Protein AF-A0A382XPD8-F1 (afdb_monomer)

Radius of gyration: 19.74 Å; Cα contacts (8 Å, |Δi|>4): 281; chains: 1; bounding box: 45×34×55 Å

Secondary structure (DSSP, 8-state):
------EEEEESSSEEEEEESSSTTEEEEEEEEE-TTS-EEEEEEEEEE-PPPTTS--S--PPTT-----GGGSSSHHHHGGG--HHHHHHHHHHHHHHHHHH-HHHHHHHTTTSS--SS-HHHHHHHHHHTTTSTT-HHHHHHHHHHHHHHHHTT-S-HHHHHHHHH---HHHHHHHHHHHHHTTSBPPPSSTTS----B-HHHHHHHHHHHTT-

Structure (mmCIF, N/CA/C/O backbone):
data_AF-A0A382XPD8-F1
#
_entry.id   AF-A0A382XPD8-F1
#
loop_
_atom_site.group_PDB
_atom_site.id
_atom_site.type_symbol
_atom_site.label_atom_id
_atom_site.label_alt_id
_atom_site.label_comp_id
_atom_site.label_asym_id
_atom_site.label_entity_id
_atom_site.label_seq_id
_atom_site.pdbx_PDB_ins_code
_atom_site.Cartn_x
_atom_site.Cartn_y
_atom_site.Cartn_z
_atom_site.occupancy
_atom_site.B_iso_or_equiv
_atom_site.auth_seq_id
_atom_site.auth_comp_id
_atom_site.auth_asym_id
_atom_site.auth_atom_id
_atom_site.pdbx_PDB_model_num
ATOM 1 N N . MET A 1 1 ? 21.203 20.491 -11.681 1.00 33.97 1 MET A N 1
ATOM 2 C CA . MET A 1 1 ? 21.413 19.068 -12.029 1.00 33.97 1 MET A CA 1
ATOM 3 C C . MET A 1 1 ? 20.059 18.367 -11.967 1.00 33.97 1 MET A C 1
ATOM 5 O O . MET A 1 1 ? 19.586 18.071 -10.879 1.00 33.97 1 MET A O 1
ATOM 9 N N . TYR A 1 2 ? 19.369 18.216 -13.101 1.00 35.94 2 TYR A N 1
ATOM 10 C CA . TYR A 1 2 ? 18.063 17.546 -13.139 1.00 35.94 2 TYR A CA 1
ATOM 11 C C . TYR A 1 2 ? 18.272 16.047 -12.895 1.00 35.94 2 TYR A C 1
ATOM 13 O O . TYR A 1 2 ? 18.975 15.395 -13.667 1.00 35.94 2 TYR A O 1
ATOM 21 N N . MET A 1 3 ? 17.705 15.497 -11.816 1.00 39.16 3 MET A N 1
ATOM 22 C CA . MET A 1 3 ? 17.672 14.046 -11.618 1.00 39.16 3 MET A CA 1
ATOM 23 C C . MET A 1 3 ? 16.955 13.420 -12.818 1.00 39.16 3 MET A C 1
ATOM 25 O O . MET A 1 3 ? 15.761 13.646 -13.017 1.00 39.16 3 MET A O 1
ATOM 29 N N . LYS A 1 4 ? 17.683 12.660 -13.646 1.00 58.31 4 LYS A N 1
ATOM 30 C CA . LYS A 1 4 ? 17.084 11.905 -14.751 1.00 58.31 4 LYS A CA 1
ATOM 31 C C . LYS A 1 4 ? 16.040 10.956 -14.161 1.00 58.31 4 LYS A C 1
ATOM 33 O O . LYS A 1 4 ? 16.380 10.087 -13.362 1.00 58.31 4 LYS A O 1
ATOM 38 N N . LYS A 1 5 ? 14.775 11.122 -14.556 1.00 72.00 5 LYS A N 1
ATOM 39 C CA . LYS A 1 5 ? 13.691 10.201 -14.201 1.00 72.00 5 LYS A CA 1
ATOM 40 C C . LYS A 1 5 ? 14.053 8.813 -14.742 1.00 72.00 5 LYS A C 1
ATOM 42 O O . LYS A 1 5 ? 14.102 8.611 -15.952 1.00 72.00 5 LYS A O 1
ATOM 47 N N . ASN A 1 6 ? 14.364 7.881 -13.846 1.00 85.44 6 ASN A N 1
ATOM 48 C CA . ASN A 1 6 ? 14.763 6.510 -14.175 1.00 85.44 6 ASN A CA 1
ATOM 49 C C . ASN A 1 6 ? 13.609 5.515 -14.010 1.00 85.44 6 ASN A C 1
ATOM 51 O O . ASN A 1 6 ? 13.836 4.319 -13.852 1.00 85.44 6 ASN A O 1
ATOM 55 N N . TRP A 1 7 ? 12.370 6.002 -14.029 1.00 88.44 7 TRP A N 1
ATOM 56 C CA . TRP A 1 7 ? 11.188 5.169 -13.889 1.00 88.44 7 TRP A CA 1
ATOM 57 C C . TRP A 1 7 ? 10.024 5.683 -14.729 1.00 88.44 7 TRP A C 1
ATOM 59 O O . TRP A 1 7 ? 9.934 6.877 -15.033 1.00 88.44 7 TRP A O 1
ATOM 69 N N . ASN A 1 8 ? 9.127 4.776 -15.096 1.00 88.62 8 ASN A N 1
ATOM 70 C CA . ASN A 1 8 ? 7.877 5.088 -15.772 1.00 88.62 8 ASN A CA 1
ATOM 71 C C . ASN A 1 8 ? 6.726 4.345 -15.107 1.00 88.62 8 ASN A C 1
ATOM 73 O O . ASN A 1 8 ? 6.891 3.227 -14.631 1.00 88.62 8 ASN A O 1
ATOM 77 N N . LEU A 1 9 ? 5.577 5.007 -15.052 1.00 88.31 9 LEU A N 1
ATOM 78 C CA . LEU A 1 9 ? 4.365 4.500 -14.432 1.00 88.31 9 LEU A CA 1
ATOM 79 C C . LEU A 1 9 ? 3.262 4.562 -15.479 1.00 88.31 9 LEU A C 1
ATOM 81 O O . LEU A 1 9 ? 2.909 5.649 -15.931 1.00 88.31 9 LEU A O 1
ATOM 85 N N . GLN A 1 10 ? 2.734 3.401 -15.849 1.00 87.94 10 GLN A N 1
ATOM 86 C CA . GLN A 1 10 ? 1.567 3.278 -16.710 1.00 87.94 10 GLN A CA 1
ATOM 87 C C . GLN A 1 10 ? 0.402 2.751 -15.874 1.00 87.94 10 GLN A C 1
ATOM 89 O O . GLN A 1 10 ? 0.526 1.718 -15.213 1.00 87.94 10 GLN A O 1
ATOM 94 N N . ILE A 1 11 ? -0.718 3.473 -15.888 1.00 84.88 11 ILE A N 1
ATOM 95 C CA . ILE A 1 11 ? -1.906 3.149 -15.096 1.00 84.88 11 ILE A CA 1
ATOM 96 C C . ILE A 1 11 ? -3.068 2.915 -16.046 1.00 84.88 11 ILE A C 1
ATOM 98 O O . ILE A 1 11 ? -3.620 3.870 -16.584 1.00 84.88 11 ILE A O 1
ATOM 102 N N . ASP A 1 12 ? -3.438 1.645 -16.181 1.00 82.12 12 ASP A N 1
ATOM 103 C CA . ASP A 1 12 ? -4.636 1.153 -16.860 1.00 82.12 12 ASP A CA 1
ATOM 104 C C . ASP A 1 12 ? -5.349 0.136 -15.934 1.00 82.12 12 ASP A C 1
ATOM 106 O O . ASP A 1 12 ? -5.123 0.115 -14.722 1.00 82.12 12 ASP A O 1
ATOM 110 N N . ASN A 1 13 ? -6.160 -0.780 -16.486 1.00 75.50 13 ASN A N 1
ATOM 111 C CA . ASN A 1 13 ? -6.701 -1.938 -15.744 1.00 75.50 13 ASN A CA 1
ATOM 112 C C . ASN A 1 13 ? -5.598 -2.830 -15.134 1.00 75.50 13 ASN A C 1
ATOM 114 O O . ASN A 1 13 ? -5.856 -3.625 -14.232 1.00 75.50 13 ASN A O 1
ATOM 118 N N . VAL A 1 14 ? -4.381 -2.720 -15.665 1.00 82.62 14 VAL A N 1
ATOM 119 C CA . VAL A 1 14 ? -3.150 -3.313 -15.151 1.00 82.62 14 VAL A CA 1
ATOM 120 C C . VAL A 1 14 ? -2.161 -2.171 -14.964 1.00 82.62 14 VAL A C 1
ATOM 122 O O . VAL A 1 14 ? -2.018 -1.331 -15.852 1.00 82.62 14 VAL A O 1
ATOM 125 N N . ILE A 1 15 ? -1.482 -2.137 -13.822 1.00 87.44 15 ILE A N 1
ATOM 126 C CA . ILE A 1 15 ? -0.524 -1.079 -13.507 1.00 87.44 15 ILE A CA 1
ATOM 127 C C . ILE A 1 15 ? 0.881 -1.607 -13.760 1.00 87.44 15 ILE A C 1
ATOM 129 O O . ILE A 1 15 ? 1.266 -2.635 -13.206 1.00 87.44 15 ILE A O 1
ATOM 133 N N . TRP A 1 16 ? 1.657 -0.895 -14.567 1.00 89.25 16 TRP A N 1
ATOM 134 C CA . TRP A 1 16 ? 3.054 -1.223 -14.823 1.00 89.25 16 TRP A CA 1
ATOM 135 C C . TRP A 1 16 ? 3.969 -0.148 -14.258 1.00 89.25 16 TRP A C 1
ATOM 137 O O . TRP A 1 16 ? 3.747 1.047 -14.461 1.00 89.25 16 TRP A O 1
ATOM 147 N N . VAL A 1 17 ? 5.026 -0.587 -13.579 1.00 89.38 17 VAL A N 1
ATOM 148 C CA . VAL A 1 17 ? 6.119 0.278 -13.141 1.00 89.38 17 VAL A CA 1
ATOM 149 C C . VAL A 1 17 ? 7.410 -0.228 -13.742 1.00 89.38 17 VAL A C 1
ATOM 151 O O . VAL A 1 17 ? 7.836 -1.346 -13.461 1.00 89.38 17 VAL A O 1
ATOM 154 N N . GLU A 1 18 ? 8.035 0.608 -14.555 1.00 89.06 18 GLU A N 1
ATOM 155 C CA . GLU A 1 18 ? 9.299 0.301 -15.208 1.00 89.06 18 GLU A CA 1
ATOM 156 C C . GLU A 1 18 ? 10.429 1.080 -14.561 1.00 89.06 18 GLU A C 1
ATOM 158 O O . GLU A 1 18 ? 10.269 2.252 -14.219 1.00 89.06 18 GLU A O 1
ATOM 163 N N . PHE A 1 19 ? 11.576 0.429 -14.422 1.00 88.75 19 PHE A N 1
ATOM 164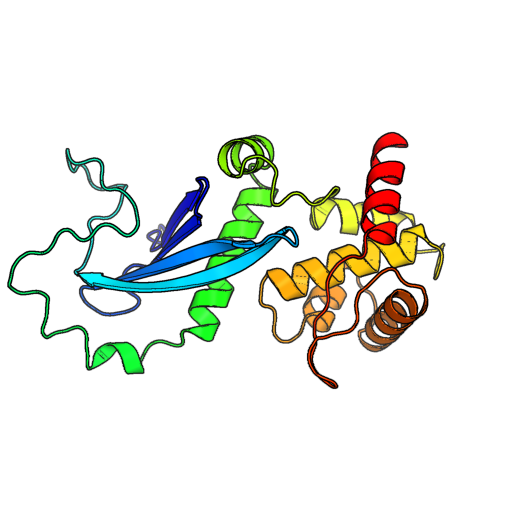 C CA . PHE A 1 19 ? 12.802 1.011 -13.913 1.00 88.75 19 PHE A CA 1
ATOM 165 C C . PHE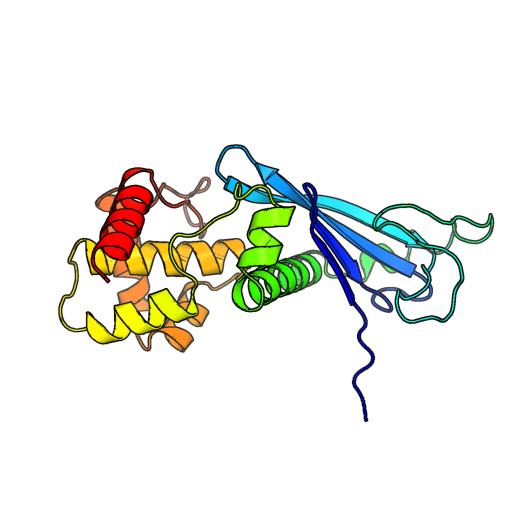 A 1 19 ? 13.923 0.810 -14.924 1.00 88.75 19 PHE A C 1
ATOM 167 O O . PHE A 1 19 ? 14.169 -0.305 -15.388 1.00 88.75 19 PHE A O 1
ATOM 174 N N . TRP A 1 20 ? 14.608 1.904 -15.241 1.00 86.19 20 TRP A N 1
ATOM 175 C CA . TRP A 1 20 ? 15.843 1.901 -16.013 1.00 86.19 20 TRP A CA 1
ATOM 176 C C . TRP A 1 20 ? 17.039 1.953 -15.082 1.00 86.19 20 TRP A C 1
ATOM 178 O O . TRP A 1 20 ? 16.952 2.476 -13.970 1.00 86.19 20 TRP A O 1
ATOM 188 N N . ASP A 1 21 ? 18.170 1.479 -15.593 1.00 76.94 21 ASP A N 1
ATOM 189 C CA . ASP A 1 21 ? 19.484 1.672 -14.983 1.00 76.94 21 ASP A CA 1
ATOM 190 C C . ASP A 1 21 ? 19.661 0.934 -13.628 1.00 76.94 21 ASP A C 1
ATOM 192 O O . ASP A 1 21 ? 20.683 1.097 -12.969 1.00 76.94 21 ASP A O 1
ATOM 196 N N . GLU A 1 22 ? 18.703 0.086 -13.219 1.00 79.19 22 GLU A N 1
ATOM 197 C CA . GLU A 1 22 ? 18.831 -0.824 -12.058 1.00 79.19 22 GLU A CA 1
ATOM 198 C C . GLU A 1 22 ? 19.732 -2.028 -12.372 1.00 79.19 22 GLU A C 1
ATOM 200 O O . GLU A 1 22 ? 20.414 -2.555 -11.496 1.00 79.19 22 GLU A O 1
ATOM 205 N N . ILE A 1 23 ? 19.722 -2.456 -13.636 1.00 76.38 23 ILE A N 1
ATOM 206 C CA . ILE A 1 23 ? 20.650 -3.414 -14.235 1.00 76.38 23 ILE A CA 1
ATOM 207 C C . ILE A 1 23 ? 21.214 -2.742 -15.495 1.00 76.38 23 ILE A C 1
ATOM 209 O O . ILE A 1 23 ? 20.433 -2.150 -16.252 1.00 76.38 23 ILE A O 1
ATOM 213 N N . PRO A 1 24 ? 22.533 -2.824 -15.758 1.00 76.38 24 PRO A N 1
ATOM 214 C CA . PRO A 1 24 ? 23.109 -2.308 -16.994 1.00 76.38 24 PRO A CA 1
ATOM 215 C C . PRO A 1 24 ? 22.382 -2.840 -18.233 1.00 76.38 24 PRO A C 1
ATOM 217 O O . PRO A 1 24 ? 22.120 -4.036 -18.347 1.00 76.38 24 PRO A O 1
ATOM 220 N N . LEU A 1 25 ? 22.059 -1.939 -19.165 1.00 74.50 25 LEU A N 1
ATOM 221 C CA . LEU A 1 25 ? 21.438 -2.273 -20.454 1.00 74.50 25 LEU A CA 1
ATOM 222 C C . LEU A 1 25 ? 20.128 -3.074 -20.342 1.00 74.50 25 LEU A C 1
ATOM 224 O O . LEU A 1 25 ? 19.782 -3.829 -21.247 1.00 74.50 25 LEU A O 1
ATOM 228 N N . SER A 1 26 ? 19.379 -2.897 -19.253 1.00 77.88 26 SER A N 1
ATOM 229 C CA . SER A 1 26 ? 18.106 -3.586 -19.053 1.00 77.88 26 SER A CA 1
ATOM 230 C C . SER A 1 26 ? 17.038 -2.666 -18.469 1.00 77.88 26 SER A C 1
ATOM 232 O O . SER A 1 26 ? 17.328 -1.663 -17.810 1.00 77.88 26 SER A O 1
ATOM 234 N N . THR A 1 27 ? 15.781 -3.046 -18.676 1.00 84.00 27 THR A N 1
ATOM 235 C CA . THR A 1 27 ? 14.615 -2.434 -18.037 1.00 84.00 27 THR A CA 1
ATOM 236 C C . THR A 1 27 ? 13.925 -3.475 -17.166 1.00 84.00 27 THR A C 1
ATOM 238 O O . THR A 1 27 ? 13.593 -4.562 -17.632 1.00 84.00 27 THR A O 1
ATOM 241 N N . ILE A 1 28 ? 13.677 -3.149 -15.897 1.00 86.12 28 ILE A N 1
ATOM 242 C CA . ILE A 1 28 ? 12.890 -4.009 -15.006 1.00 86.12 28 ILE A CA 1
ATOM 243 C C . ILE A 1 28 ? 11.455 -3.501 -14.999 1.00 86.12 28 ILE A C 1
ATOM 245 O O . ILE A 1 28 ? 11.222 -2.340 -14.677 1.00 86.12 28 ILE A O 1
ATOM 249 N N . SER A 1 29 ? 10.498 -4.360 -15.331 1.00 87.38 29 SER A N 1
ATOM 250 C CA . SER A 1 29 ? 9.078 -4.023 -15.401 1.00 87.38 29 SER A CA 1
ATOM 251 C C . SER A 1 29 ? 8.297 -4.828 -14.364 1.00 87.38 29 SER A C 1
ATOM 253 O O . SER A 1 29 ? 8.379 -6.055 -14.326 1.00 87.38 29 SER A O 1
ATOM 255 N N . LEU A 1 30 ? 7.575 -4.144 -13.478 1.00 88.38 30 LEU A N 1
ATOM 256 C CA . LEU A 1 30 ? 6.752 -4.748 -12.432 1.00 88.38 30 LEU A CA 1
ATOM 257 C C . LEU A 1 30 ? 5.282 -4.533 -12.769 1.00 88.38 30 LEU A C 1
ATOM 259 O O . LEU A 1 30 ? 4.844 -3.395 -12.941 1.00 88.38 30 LEU A O 1
ATOM 263 N N . LYS A 1 31 ? 4.521 -5.623 -12.788 1.00 87.19 31 LYS A N 1
ATOM 264 C CA . LYS A 1 31 ? 3.085 -5.625 -13.045 1.00 87.19 31 LYS A CA 1
ATOM 265 C C . LYS A 1 31 ? 2.308 -5.744 -11.754 1.00 87.19 31 LYS A C 1
ATOM 267 O O . LYS A 1 31 ? 2.459 -6.718 -11.011 1.00 87.19 31 LYS A O 1
ATOM 272 N N . PHE A 1 32 ? 1.380 -4.830 -11.549 1.00 86.88 32 PHE A N 1
ATOM 273 C CA . PHE A 1 32 ? 0.432 -4.882 -10.458 1.00 86.88 32 PHE A CA 1
ATOM 274 C C . PHE A 1 32 ? -0.988 -5.057 -10.985 1.00 86.88 32 PHE A C 1
ATOM 276 O O . PHE A 1 32 ? -1.415 -4.385 -11.925 1.00 86.88 32 PHE A O 1
ATOM 283 N N . ILE A 1 33 ? -1.717 -5.969 -10.351 1.00 84.81 33 ILE A N 1
ATOM 284 C CA . ILE A 1 33 ? -3.146 -6.189 -10.570 1.00 84.81 33 ILE A CA 1
ATOM 285 C C . ILE A 1 33 ? -3.898 -5.882 -9.284 1.00 84.81 33 ILE A C 1
ATOM 287 O O . ILE A 1 33 ? -3.350 -6.007 -8.188 1.00 84.81 33 ILE A O 1
ATOM 291 N N . ILE A 1 34 ? -5.162 -5.504 -9.423 1.00 78.81 34 ILE A N 1
ATOM 292 C CA . ILE A 1 34 ? -6.059 -5.335 -8.286 1.00 78.81 34 ILE A CA 1
ATOM 293 C C . ILE A 1 34 ? -6.859 -6.631 -8.142 1.00 78.81 34 ILE A C 1
ATOM 295 O O . ILE A 1 34 ? -7.496 -7.068 -9.099 1.00 78.81 34 ILE A O 1
ATOM 299 N N . ASN A 1 35 ? -6.781 -7.282 -6.981 1.00 74.06 35 ASN A N 1
ATOM 300 C CA . ASN A 1 35 ? -7.518 -8.521 -6.720 1.00 74.06 35 ASN A CA 1
ATOM 301 C C . ASN A 1 35 ? -8.985 -8.247 -6.324 1.00 74.06 35 ASN A C 1
ATOM 303 O O . ASN A 1 35 ? -9.393 -7.104 -6.125 1.00 74.06 35 ASN A O 1
ATOM 307 N N . ASN A 1 36 ? -9.765 -9.313 -6.120 1.00 72.50 36 ASN A N 1
ATOM 308 C CA . ASN A 1 36 ? -11.179 -9.226 -5.722 1.00 72.50 36 ASN A CA 1
ATOM 309 C C . ASN A 1 36 ? -11.414 -8.552 -4.353 1.00 72.50 36 ASN A C 1
ATOM 311 O O . ASN A 1 36 ? -12.535 -8.156 -4.048 1.00 72.50 36 ASN A O 1
ATOM 315 N N . ASN A 1 37 ? -10.375 -8.416 -3.522 1.00 66.19 37 ASN A N 1
ATOM 316 C CA . ASN A 1 37 ? -10.442 -7.723 -2.233 1.00 66.19 37 ASN A CA 1
ATOM 317 C C . ASN A 1 37 ? -10.115 -6.222 -2.346 1.00 66.19 37 ASN A C 1
ATOM 319 O O . ASN A 1 37 ? -10.062 -5.528 -1.323 1.00 66.19 37 ASN A O 1
ATOM 323 N N . ASN A 1 38 ? -9.916 -5.718 -3.569 1.00 70.69 38 ASN A N 1
ATOM 324 C CA . ASN A 1 38 ? -9.428 -4.376 -3.876 1.00 70.69 38 ASN A CA 1
ATOM 325 C C . ASN A 1 38 ? -8.022 -4.123 -3.308 1.00 70.69 38 ASN A C 1
ATOM 327 O O . ASN A 1 38 ? -7.726 -3.040 -2.804 1.00 70.69 38 ASN A O 1
ATOM 331 N N . GLU A 1 39 ? -7.154 -5.132 -3.355 1.00 70.19 39 GLU A N 1
ATOM 332 C CA . GLU A 1 39 ? -5.750 -5.027 -2.962 1.00 70.19 39 GLU A CA 1
ATOM 333 C C . GLU A 1 39 ? -4.852 -5.024 -4.194 1.00 70.19 39 GLU A C 1
ATOM 335 O O . GLU A 1 39 ? -5.074 -5.775 -5.145 1.00 70.19 39 GLU A O 1
ATOM 340 N N . LEU A 1 40 ? -3.800 -4.210 -4.146 1.00 76.88 40 LEU A N 1
ATOM 341 C CA . LEU A 1 40 ? -2.802 -4.140 -5.199 1.00 76.88 40 LEU A CA 1
ATOM 342 C C . LEU A 1 40 ? -1.739 -5.227 -4.985 1.00 76.88 40 LEU A C 1
ATOM 344 O O . LEU A 1 40 ? -0.984 -5.188 -4.012 1.00 76.88 40 LEU A O 1
ATOM 348 N N . LEU A 1 41 ? -1.663 -6.189 -5.902 1.00 76.38 41 LEU A N 1
ATOM 349 C CA . LEU A 1 41 ? -0.724 -7.306 -5.848 1.00 76.38 41 LEU A CA 1
ATOM 350 C C . LEU A 1 41 ? 0.282 -7.214 -6.987 1.00 76.38 41 LEU A C 1
ATOM 352 O O . LEU A 1 41 ? -0.104 -7.060 -8.144 1.00 76.38 41 LEU A O 1
ATOM 356 N N . ASN A 1 42 ? 1.569 -7.370 -6.668 1.00 79.44 42 ASN A N 1
ATOM 357 C CA . ASN A 1 42 ? 2.568 -7.621 -7.701 1.00 79.44 42 ASN A CA 1
ATOM 358 C C . ASN A 1 42 ? 2.320 -9.026 -8.270 1.00 79.44 42 ASN A C 1
ATOM 360 O O . ASN A 1 42 ? 2.440 -10.014 -7.547 1.00 79.44 42 ASN A O 1
ATOM 364 N N . SER A 1 43 ? 1.943 -9.077 -9.541 1.00 80.69 43 SER A N 1
ATOM 365 C CA . SER A 1 43 ? 1.606 -10.304 -10.266 1.00 80.69 43 SER A CA 1
ATOM 366 C C . SER A 1 43 ? 2.737 -10.810 -11.152 1.00 80.69 43 SER A C 1
ATOM 368 O O . SER A 1 43 ? 2.744 -11.983 -11.506 1.00 80.69 43 SER A O 1
ATOM 370 N N . GLU A 1 44 ? 3.669 -9.938 -11.539 1.00 79.25 44 GLU A N 1
ATOM 371 C CA . GLU A 1 44 ? 4.687 -10.269 -12.528 1.00 79.25 44 GLU A CA 1
ATOM 372 C C . GLU A 1 44 ? 5.888 -9.329 -12.415 1.00 79.25 44 GLU A C 1
ATOM 374 O O . GLU A 1 44 ? 5.737 -8.119 -12.227 1.00 79.25 44 GLU A O 1
ATOM 379 N N . ILE A 1 45 ? 7.088 -9.883 -12.575 1.00 81.81 45 ILE A N 1
ATOM 380 C CA . ILE A 1 45 ? 8.329 -9.120 -12.705 1.00 81.81 45 ILE A CA 1
ATOM 381 C C . ILE A 1 45 ? 9.006 -9.588 -13.988 1.00 81.81 45 ILE A C 1
ATOM 383 O O . ILE A 1 45 ? 9.332 -10.766 -14.119 1.00 81.81 45 ILE A O 1
ATOM 387 N N . ARG A 1 46 ? 9.217 -8.663 -14.922 1.00 81.19 46 ARG A N 1
ATOM 388 C CA . ARG A 1 46 ? 9.950 -8.897 -16.165 1.00 81.19 46 ARG A CA 1
ATOM 389 C C . ARG A 1 46 ? 11.290 -8.192 -16.095 1.00 81.19 46 ARG A C 1
ATOM 391 O O . ARG A 1 46 ? 11.368 -7.035 -15.684 1.00 81.19 46 ARG A O 1
ATOM 398 N N . LEU A 1 47 ? 12.325 -8.883 -16.542 1.00 78.06 47 LEU A N 1
ATOM 399 C CA . LEU A 1 47 ? 13.551 -8.239 -16.970 1.00 78.06 47 LEU A CA 1
ATOM 400 C C . LEU A 1 47 ? 13.514 -8.202 -18.494 1.00 78.06 47 LEU A C 1
ATOM 402 O O . LEU A 1 47 ? 13.322 -9.236 -19.124 1.00 78.06 47 LEU A O 1
ATOM 406 N N . LEU A 1 48 ? 13.623 -7.006 -19.051 1.00 77.25 48 LEU A N 1
ATOM 407 C CA . LEU A 1 48 ? 13.571 -6.746 -20.480 1.00 77.25 48 LEU A CA 1
ATOM 408 C C . LEU A 1 48 ? 14.927 -6.185 -20.932 1.00 77.25 48 LEU A C 1
ATOM 410 O O . LEU A 1 48 ? 15.611 -5.541 -20.122 1.00 77.25 48 LEU A O 1
ATOM 414 N N . PRO A 1 49 ? 15.287 -6.336 -22.219 1.00 75.00 49 PRO A N 1
ATOM 415 C CA . PRO A 1 49 ? 16.333 -5.528 -22.843 1.00 75.00 49 PRO A CA 1
ATOM 416 C C . PRO A 1 49 ? 16.137 -4.040 -22.559 1.00 75.00 49 PRO A C 1
ATOM 418 O O . PRO A 1 49 ? 15.010 -3.632 -22.278 1.00 75.00 49 PRO A O 1
ATOM 421 N N . LEU A 1 50 ? 17.186 -3.215 -22.649 1.00 76.88 50 LEU A N 1
ATOM 422 C CA . LEU A 1 50 ? 17.051 -1.773 -22.424 1.00 76.88 50 LEU A CA 1
ATOM 423 C C . LEU A 1 50 ? 15.981 -1.176 -23.341 1.00 76.88 50 LEU A C 1
ATOM 425 O O . LEU A 1 50 ? 16.172 -1.038 -24.547 1.00 76.88 50 LEU A O 1
ATOM 429 N N . GLN A 1 51 ? 14.862 -0.785 -22.747 1.00 75.62 51 GLN A N 1
ATOM 430 C CA . GLN A 1 51 ? 13.757 -0.211 -23.490 1.00 75.62 51 GLN A CA 1
ATOM 431 C C . GLN A 1 51 ? 13.958 1.300 -23.643 1.00 75.62 51 GLN A C 1
ATOM 433 O O . GLN A 1 51 ? 14.479 1.937 -22.716 1.00 75.62 51 GLN A O 1
ATOM 438 N N . PRO A 1 52 ? 13.509 1.916 -24.751 1.00 72.50 52 PRO A N 1
ATOM 439 C CA . PRO A 1 52 ? 13.578 3.365 -24.905 1.00 72.50 52 PRO A CA 1
ATOM 440 C C . PRO A 1 52 ? 12.803 4.070 -23.783 1.00 72.50 52 PRO A C 1
ATOM 442 O O . PRO A 1 52 ? 11.745 3.607 -23.340 1.00 72.50 52 PRO A O 1
ATOM 445 N N . LYS A 1 53 ? 13.344 5.195 -23.301 1.00 72.06 53 LYS A N 1
ATOM 446 C CA . LYS A 1 53 ? 12.676 6.026 -22.289 1.00 72.06 53 LYS A CA 1
ATOM 447 C C . LYS A 1 53 ? 11.514 6.774 -22.964 1.00 72.06 53 LYS A C 1
ATOM 449 O O . LYS A 1 53 ? 11.701 7.282 -24.057 1.00 72.06 53 LYS A O 1
ATOM 454 N N . PRO A 1 54 ? 10.347 6.944 -22.324 1.00 61.72 54 PRO A N 1
ATOM 455 C CA . PRO A 1 54 ? 9.173 7.576 -22.943 1.00 61.72 54 PRO A CA 1
ATOM 456 C C . PRO A 1 54 ? 9.380 9.043 -23.362 1.00 61.72 54 PRO A C 1
ATOM 458 O O . PRO A 1 54 ? 8.554 9.586 -24.084 1.00 61.72 54 PRO A O 1
ATOM 461 N N . ASN A 1 55 ? 10.473 9.677 -22.923 1.00 59.94 55 ASN A N 1
ATOM 462 C CA . ASN A 1 55 ? 10.834 11.054 -23.260 1.00 59.94 55 ASN A CA 1
ATOM 463 C C . ASN A 1 55 ? 11.877 11.151 -24.392 1.00 59.94 55 ASN A C 1
ATOM 465 O O . ASN A 1 55 ? 12.417 12.231 -24.612 1.00 59.94 55 ASN A O 1
ATOM 469 N N . THR A 1 56 ? 12.253 10.046 -25.041 1.00 54.09 56 THR A N 1
ATOM 470 C CA . THR A 1 56 ? 13.063 10.115 -26.265 1.00 54.09 56 THR A CA 1
ATOM 471 C C . THR A 1 56 ? 12.154 10.442 -27.446 1.00 54.09 56 THR A C 1
ATOM 473 O O . THR A 1 56 ? 11.041 9.922 -27.488 1.00 54.09 56 THR A O 1
ATOM 476 N N . ASP A 1 57 ? 12.622 11.256 -28.404 1.00 48.12 57 ASP A N 1
ATOM 477 C CA . ASP A 1 57 ? 11.938 11.635 -29.665 1.00 48.12 57 ASP A CA 1
ATOM 478 C C . ASP A 1 57 ? 11.734 10.443 -30.629 1.00 48.12 57 ASP A C 1
ATOM 480 O O . ASP A 1 57 ? 11.885 10.526 -31.846 1.00 48.12 57 ASP A O 1
ATOM 484 N N . THR A 1 58 ? 11.430 9.273 -30.085 1.00 53.59 58 THR A N 1
ATOM 485 C CA . THR A 1 58 ? 11.153 8.055 -30.824 1.00 53.59 58 THR A CA 1
ATOM 486 C C . THR A 1 58 ? 9.712 8.086 -31.313 1.00 53.59 58 THR A C 1
ATOM 488 O O . THR A 1 58 ? 8.777 8.194 -30.523 1.00 53.59 58 THR A O 1
ATOM 491 N N . THR A 1 59 ? 9.524 7.908 -32.619 1.00 44.78 59 THR A N 1
ATOM 492 C CA . THR A 1 59 ? 8.230 7.825 -33.323 1.00 44.78 59 THR A CA 1
ATOM 493 C C . THR A 1 59 ? 7.356 6.631 -32.910 1.00 44.78 59 THR A C 1
ATOM 495 O O . THR A 1 59 ? 6.232 6.489 -33.393 1.00 44.78 59 THR A O 1
ATOM 498 N N . TYR A 1 60 ? 7.836 5.770 -32.009 1.00 51.50 60 TYR A N 1
ATOM 499 C CA . TYR A 1 60 ? 7.166 4.541 -31.603 1.00 51.50 60 TYR A CA 1
ATOM 500 C C . TYR A 1 60 ? 6.441 4.697 -30.259 1.00 51.50 60 TYR A C 1
ATOM 502 O O . TYR A 1 60 ? 7.061 4.895 -29.213 1.00 51.50 60 TYR A O 1
ATOM 510 N N . LYS A 1 61 ? 5.109 4.549 -30.263 1.00 55.59 61 LYS A N 1
ATOM 511 C CA . LYS A 1 61 ? 4.301 4.439 -29.038 1.00 55.59 61 LYS A CA 1
ATOM 512 C C . LYS A 1 61 ? 4.488 3.046 -28.424 1.00 55.59 61 LYS A C 1
ATOM 514 O O . LYS A 1 61 ? 3.718 2.134 -28.707 1.00 55.59 61 LYS A O 1
ATOM 519 N N . ARG A 1 62 ? 5.516 2.874 -27.591 1.00 63.12 62 ARG A N 1
ATOM 520 C CA . ARG A 1 62 ? 5.729 1.641 -26.814 1.00 63.12 62 ARG A CA 1
ATOM 521 C C . ARG A 1 62 ? 4.668 1.491 -25.712 1.00 63.12 62 ARG A C 1
ATOM 523 O O . ARG A 1 62 ? 4.353 2.467 -25.033 1.00 63.12 62 ARG A O 1
ATOM 530 N N . LYS A 1 63 ? 4.167 0.269 -25.489 1.00 66.94 63 LYS A N 1
ATOM 531 C CA . LYS A 1 63 ? 3.364 -0.09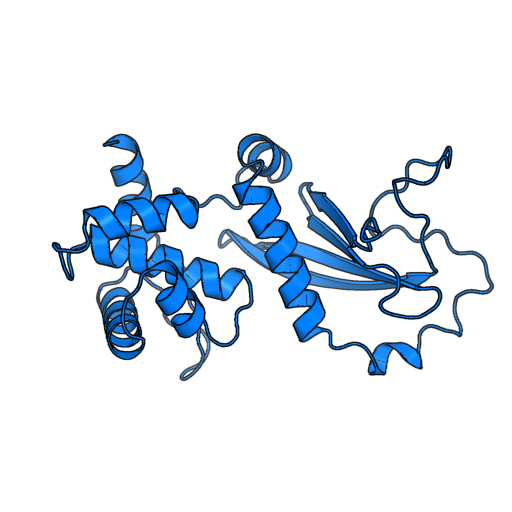3 -24.305 1.00 66.94 63 LYS A CA 1
ATOM 532 C C . LYS A 1 63 ? 4.248 -0.737 -23.233 1.00 66.94 63 LYS A C 1
ATOM 534 O O . LYS A 1 63 ? 5.166 -1.489 -23.559 1.00 66.94 63 LYS A O 1
ATOM 539 N N . ALA A 1 64 ? 3.986 -0.456 -21.956 1.00 67.56 64 ALA A N 1
ATOM 540 C CA . ALA A 1 64 ? 4.741 -1.066 -20.863 1.00 67.56 64 ALA A CA 1
ATOM 541 C C . ALA A 1 64 ? 4.573 -2.592 -20.845 1.00 67.56 64 ALA A C 1
ATOM 543 O O . ALA A 1 64 ? 3.496 -3.126 -21.119 1.00 67.56 64 ALA A O 1
ATOM 544 N N . GLY A 1 65 ? 5.657 -3.291 -20.511 1.00 62.12 65 GLY A N 1
ATOM 545 C CA . GLY A 1 65 ? 5.698 -4.752 -20.484 1.00 62.12 65 GLY A CA 1
ATOM 546 C C . GLY A 1 65 ? 5.853 -5.431 -21.853 1.00 62.12 65 GLY A C 1
ATOM 547 O O . GLY A 1 65 ? 6.168 -6.618 -21.868 1.00 62.12 65 GLY A O 1
ATOM 548 N N . GLU A 1 66 ? 5.691 -4.737 -22.982 1.00 68.69 66 GLU A N 1
ATOM 549 C CA . GLU A 1 66 ? 6.027 -5.293 -24.302 1.00 68.69 66 GLU A CA 1
ATOM 550 C C . GLU A 1 66 ? 7.545 -5.265 -24.528 1.00 68.69 66 GLU A C 1
ATOM 552 O O . GLU A 1 66 ? 8.221 -4.291 -24.167 1.00 68.69 66 GLU A O 1
ATOM 557 N N . ASP A 1 67 ? 8.061 -6.359 -25.095 1.00 62.81 67 ASP A N 1
ATOM 558 C CA . ASP A 1 67 ? 9.471 -6.522 -25.430 1.00 62.81 67 ASP A CA 1
ATOM 559 C C . ASP A 1 67 ? 9.727 -6.083 -26.874 1.00 62.81 67 ASP A C 1
ATOM 561 O O . ASP A 1 67 ? 9.086 -6.566 -27.808 1.00 62.81 67 ASP A O 1
ATOM 565 N N . ILE A 1 68 ? 10.675 -5.169 -27.053 1.00 59.72 68 ILE A N 1
ATOM 566 C CA . ILE A 1 68 ? 11.234 -4.819 -28.356 1.00 59.72 68 ILE A CA 1
ATOM 567 C C . ILE A 1 68 ? 12.585 -5.536 -28.445 1.00 59.72 68 ILE A C 1
ATOM 569 O O . ILE A 1 68 ? 13.635 -4.952 -28.176 1.00 59.72 68 ILE A O 1
ATOM 573 N N . CYS A 1 69 ? 12.557 -6.838 -28.731 1.00 53.00 69 CYS A N 1
ATOM 574 C CA . CYS A 1 69 ? 13.775 -7.641 -28.788 1.00 53.00 69 CYS A CA 1
ATOM 575 C C . CYS A 1 69 ? 14.509 -7.456 -30.127 1.00 53.00 69 CYS A C 1
ATOM 577 O O . CYS A 1 69 ? 13.929 -7.636 -31.195 1.00 53.00 69 CYS A O 1
ATOM 579 N N . THR A 1 70 ? 15.813 -7.186 -30.054 1.00 51.81 70 THR A N 1
ATOM 580 C CA . THR A 1 70 ? 16.798 -7.548 -31.083 1.00 51.81 70 THR A CA 1
ATOM 581 C C . THR A 1 70 ? 17.613 -8.744 -30.565 1.00 51.81 70 THR A C 1
ATOM 583 O O . THR A 1 70 ? 17.811 -8.875 -29.355 1.00 51.81 70 THR A O 1
ATOM 586 N N . GLU A 1 71 ? 18.070 -9.637 -31.451 1.00 45.75 71 GLU A N 1
ATOM 587 C CA . GLU A 1 71 ? 18.648 -10.967 -31.133 1.00 45.75 71 GLU A CA 1
ATOM 588 C C . GLU A 1 71 ? 19.817 -10.970 -30.117 1.00 45.75 71 GLU A C 1
ATOM 590 O O . GLU A 1 71 ? 20.119 -11.993 -29.507 1.00 45.75 71 GLU A O 1
ATOM 595 N N . THR A 1 72 ? 20.450 -9.822 -29.869 1.00 50.41 72 THR A N 1
ATOM 596 C CA . THR A 1 72 ? 21.631 -9.647 -29.007 1.00 50.41 72 THR A CA 1
ATOM 597 C C . THR A 1 72 ? 21.356 -9.593 -27.496 1.00 50.41 72 THR A C 1
ATOM 599 O O . THR A 1 72 ? 22.301 -9.608 -26.709 1.00 50.41 72 THR A O 1
ATOM 602 N N . ASN A 1 73 ? 20.098 -9.514 -27.048 1.00 50.03 73 ASN A N 1
ATOM 603 C CA . ASN A 1 73 ? 19.782 -9.111 -25.665 1.00 50.03 73 ASN A CA 1
ATOM 604 C C . ASN A 1 73 ? 19.584 -10.262 -24.653 1.00 50.03 73 ASN A C 1
ATOM 606 O O . ASN A 1 73 ? 19.379 -10.009 -23.466 1.00 50.03 73 ASN A O 1
ATOM 610 N N . SER A 1 74 ? 19.656 -11.526 -25.0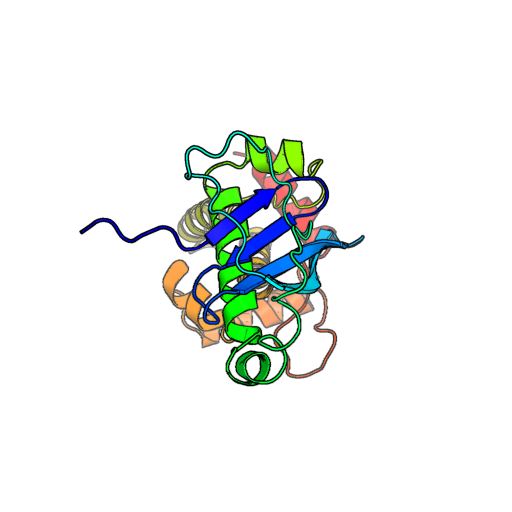80 1.00 48.34 74 SER A N 1
ATOM 611 C CA . SER A 1 74 ? 19.278 -12.683 -24.248 1.00 48.34 74 SER A CA 1
ATOM 612 C C . SER A 1 74 ? 20.331 -13.111 -23.209 1.00 48.34 74 SER A C 1
ATOM 614 O O . SER A 1 74 ? 19.971 -13.626 -22.150 1.00 48.34 74 SER A O 1
ATOM 616 N N . GLN A 1 75 ? 21.628 -12.879 -23.456 1.00 42.88 75 GLN A N 1
ATOM 617 C CA . GLN A 1 75 ? 22.714 -13.387 -22.597 1.00 42.88 75 GLN A CA 1
ATOM 618 C C . GLN A 1 75 ? 23.042 -12.511 -21.371 1.00 42.88 75 GLN A C 1
ATOM 620 O O . GLN A 1 75 ? 23.575 -13.022 -20.388 1.00 42.88 75 GLN A O 1
ATOM 625 N N . LEU A 1 76 ? 22.695 -11.217 -21.367 1.00 46.25 76 LEU A N 1
ATOM 626 C CA . LEU A 1 76 ? 22.998 -10.304 -20.247 1.00 46.25 76 LEU A CA 1
ATOM 627 C C . LEU A 1 76 ? 22.091 -10.518 -19.013 1.00 46.25 76 LEU A C 1
ATOM 629 O O . LEU A 1 76 ? 22.421 -10.097 -17.903 1.00 46.25 76 LEU A O 1
ATOM 633 N N . MET A 1 77 ? 20.941 -11.178 -19.186 1.00 52.53 77 MET A N 1
ATOM 634 C CA . MET A 1 77 ? 19.845 -11.173 -18.210 1.00 52.53 77 MET A CA 1
ATOM 635 C C . MET A 1 77 ? 20.045 -12.075 -16.974 1.00 52.53 77 MET A C 1
ATOM 637 O O . MET A 1 77 ? 19.444 -11.830 -15.925 1.00 52.53 77 MET A O 1
ATOM 641 N N . THR A 1 78 ? 20.883 -13.112 -17.033 1.00 52.94 78 THR A N 1
ATOM 642 C CA . THR A 1 78 ? 20.965 -14.145 -15.975 1.00 52.94 78 THR A CA 1
ATOM 643 C C . THR A 1 78 ? 21.978 -13.864 -14.860 1.00 52.94 78 THR A C 1
ATOM 645 O O . THR A 1 78 ? 21.782 -14.336 -13.741 1.00 52.94 78 THR A O 1
ATOM 648 N N . LEU A 1 79 ? 23.040 -13.089 -15.108 1.00 53.84 79 LEU A N 1
ATOM 649 C CA . LEU A 1 79 ? 24.056 -12.781 -14.084 1.00 53.84 79 LEU A CA 1
ATOM 650 C C . LEU A 1 79 ? 23.664 -11.581 -13.206 1.00 53.84 79 LEU A C 1
ATOM 652 O O . LEU A 1 79 ? 23.837 -11.617 -11.987 1.00 53.84 79 LEU A O 1
ATOM 656 N N . HIS A 1 80 ? 23.082 -10.538 -13.802 1.00 56.34 80 HIS A N 1
ATOM 657 C CA . HIS A 1 80 ? 22.754 -9.293 -13.099 1.00 56.34 80 HIS A CA 1
ATOM 658 C C . HIS A 1 80 ? 21.441 -9.341 -12.306 1.00 56.34 80 HIS A C 1
ATOM 660 O O . HIS A 1 80 ? 21.264 -8.575 -11.359 1.00 56.34 80 HIS A O 1
ATOM 666 N N . THR A 1 81 ? 20.538 -10.278 -12.608 1.00 59.06 81 THR A N 1
ATOM 667 C CA . THR A 1 81 ? 19.280 -10.474 -11.858 1.00 59.06 81 THR A CA 1
ATOM 668 C C . THR A 1 81 ? 19.510 -10.739 -10.371 1.00 59.06 81 THR A C 1
ATOM 670 O O . THR A 1 81 ? 18.730 -10.278 -9.541 1.00 59.06 81 THR A O 1
ATOM 673 N N . ARG A 1 82 ? 20.607 -11.420 -10.009 1.00 59.22 82 ARG A N 1
ATOM 674 C CA . ARG A 1 82 ? 20.968 -11.708 -8.607 1.00 59.22 82 ARG A CA 1
ATOM 675 C C . ARG A 1 82 ? 21.394 -10.469 -7.814 1.00 59.22 82 ARG A C 1
ATOM 677 O O . ARG A 1 82 ? 21.387 -10.510 -6.588 1.00 59.22 82 ARG A O 1
ATOM 684 N N . GLN A 1 83 ? 21.760 -9.381 -8.492 1.00 64.00 83 GLN A N 1
ATOM 685 C CA . GLN A 1 83 ? 22.191 -8.130 -7.858 1.00 64.00 83 GLN A CA 1
ATOM 686 C C . GLN A 1 83 ? 21.002 -7.235 -7.469 1.00 64.00 83 GLN A C 1
ATOM 688 O O . GLN A 1 83 ? 21.161 -6.296 -6.688 1.00 64.00 83 GLN A O 1
ATOM 693 N N . VAL A 1 84 ? 19.796 -7.525 -7.970 1.00 72.12 84 VAL A N 1
ATOM 694 C CA . VAL A 1 84 ? 18.620 -6.682 -7.742 1.00 72.12 84 VAL A CA 1
ATOM 695 C C . VAL A 1 84 ? 17.905 -7.069 -6.457 1.00 72.12 84 VAL A C 1
ATOM 697 O O . VAL A 1 84 ? 17.377 -8.170 -6.303 1.00 72.12 84 VAL A O 1
ATOM 700 N N . ASN A 1 85 ? 17.778 -6.104 -5.548 1.00 80.00 85 ASN A N 1
ATOM 701 C CA . ASN A 1 85 ? 16.903 -6.240 -4.392 1.00 80.00 85 ASN A CA 1
ATOM 702 C C . ASN A 1 85 ? 15.434 -6.044 -4.814 1.00 80.00 85 ASN A C 1
ATOM 704 O O . ASN A 1 85 ? 14.881 -4.944 -4.724 1.00 80.00 85 ASN A O 1
ATOM 708 N N . LEU A 1 86 ? 14.799 -7.128 -5.270 1.00 77.31 86 LEU A N 1
ATOM 709 C CA . LEU A 1 86 ? 13.411 -7.127 -5.747 1.00 77.31 86 LEU A CA 1
ATOM 710 C C . LEU A 1 86 ? 12.415 -6.611 -4.701 1.00 77.31 86 LEU A C 1
ATOM 712 O O . LEU A 1 86 ? 11.425 -5.972 -5.055 1.00 77.31 86 LEU A O 1
ATOM 716 N N . LEU A 1 87 ? 12.679 -6.835 -3.410 1.00 77.38 87 LEU A N 1
ATOM 717 C CA . LEU A 1 87 ? 11.818 -6.349 -2.332 1.00 77.38 87 LEU A CA 1
ATOM 718 C C . LEU A 1 87 ? 11.847 -4.818 -2.248 1.00 77.38 87 LEU A C 1
ATOM 720 O O . LEU A 1 87 ? 10.792 -4.183 -2.185 1.00 77.38 87 LEU A O 1
ATOM 724 N N . LYS A 1 88 ? 13.042 -4.222 -2.313 1.00 82.94 88 LYS A N 1
ATOM 725 C CA . LYS A 1 88 ? 13.222 -2.764 -2.353 1.00 82.94 88 LYS A CA 1
ATOM 726 C C . LYS A 1 88 ? 12.621 -2.159 -3.624 1.00 82.94 88 LYS A C 1
ATOM 728 O O . LYS A 1 88 ? 11.994 -1.102 -3.563 1.00 82.94 88 LYS A O 1
ATOM 733 N N . LEU A 1 89 ? 12.764 -2.838 -4.760 1.00 84.81 89 LEU A N 1
ATOM 734 C CA . LEU A 1 89 ? 12.205 -2.387 -6.034 1.00 84.81 89 LEU A CA 1
ATOM 735 C C . LEU A 1 89 ? 10.670 -2.408 -6.021 1.00 84.81 89 LEU A C 1
ATOM 737 O O . LEU A 1 89 ? 10.032 -1.428 -6.402 1.00 84.81 89 LEU A O 1
ATOM 741 N N . ARG A 1 90 ? 10.073 -3.479 -5.481 1.00 83.38 90 ARG A N 1
ATOM 742 C CA . ARG A 1 90 ? 8.624 -3.576 -5.259 1.00 83.38 90 ARG A CA 1
ATOM 743 C C . ARG A 1 90 ? 8.125 -2.462 -4.345 1.00 83.38 90 ARG A C 1
ATOM 745 O O . ARG A 1 90 ? 7.099 -1.858 -4.633 1.00 83.38 90 ARG A O 1
ATOM 752 N N . HIS A 1 91 ? 8.844 -2.184 -3.259 1.00 83.94 91 HIS A N 1
ATOM 753 C CA . HIS A 1 91 ? 8.512 -1.106 -2.325 1.00 83.94 91 HIS A CA 1
ATOM 754 C C . HIS A 1 91 ? 8.508 0.266 -3.010 1.00 83.94 91 HIS A C 1
ATOM 756 O O . HIS A 1 91 ? 7.548 1.023 -2.886 1.00 83.94 91 HIS A O 1
ATOM 762 N N . ARG A 1 92 ? 9.536 0.561 -3.812 1.00 88.25 92 ARG A N 1
ATOM 763 C CA . ARG A 1 92 ? 9.605 1.796 -4.603 1.00 88.25 92 ARG A CA 1
ATOM 764 C C . ARG A 1 92 ? 8.479 1.889 -5.634 1.00 88.25 92 ARG A C 1
ATOM 766 O O . ARG A 1 92 ? 7.893 2.956 -5.769 1.00 88.25 92 ARG A O 1
ATOM 773 N N . ALA A 1 93 ? 8.150 0.793 -6.315 1.00 89.00 93 ALA A N 1
ATOM 774 C CA . ALA A 1 93 ? 7.042 0.757 -7.267 1.00 89.00 93 ALA A CA 1
ATOM 775 C C . ALA A 1 93 ? 5.695 1.051 -6.600 1.00 89.00 93 ALA A C 1
ATOM 777 O O . ALA A 1 93 ? 4.954 1.904 -7.076 1.00 89.00 93 ALA A O 1
ATOM 778 N N . LEU A 1 94 ? 5.412 0.406 -5.466 1.00 87.62 94 LEU A N 1
ATOM 779 C CA . LEU A 1 94 ? 4.197 0.663 -4.694 1.00 87.62 94 LEU A CA 1
ATOM 780 C C . LEU A 1 94 ? 4.119 2.134 -4.271 1.00 87.62 94 LEU A C 1
ATOM 782 O O . LEU A 1 94 ? 3.093 2.768 -4.494 1.00 87.62 94 LEU A O 1
ATOM 786 N N . ASN A 1 95 ? 5.205 2.711 -3.750 1.00 87.56 95 ASN A N 1
ATOM 787 C CA . ASN A 1 95 ? 5.222 4.134 -3.401 1.00 87.56 95 ASN A CA 1
ATOM 788 C C . ASN A 1 95 ? 4.912 5.037 -4.601 1.00 87.56 95 ASN A C 1
ATOM 790 O O . ASN A 1 95 ? 4.066 5.910 -4.468 1.00 87.56 95 ASN A O 1
ATOM 794 N N . LEU A 1 96 ? 5.501 4.785 -5.777 1.00 89.94 96 LEU A N 1
ATOM 795 C CA . LEU A 1 96 ? 5.200 5.557 -6.991 1.00 89.94 96 LEU A CA 1
ATOM 796 C C . LEU A 1 96 ? 3.716 5.491 -7.379 1.00 89.94 96 LEU A C 1
ATOM 798 O O . LEU A 1 96 ? 3.138 6.509 -7.755 1.00 89.94 96 LEU A O 1
ATOM 802 N N . ILE A 1 97 ? 3.096 4.313 -7.269 1.00 88.44 97 ILE A N 1
ATOM 803 C CA . ILE A 1 97 ? 1.671 4.119 -7.571 1.00 88.44 97 ILE A CA 1
ATOM 804 C C . ILE A 1 97 ? 0.805 4.926 -6.599 1.00 88.44 97 ILE A C 1
ATOM 806 O O . ILE A 1 97 ? -0.070 5.678 -7.025 1.00 88.44 97 ILE A O 1
ATOM 810 N N . PHE A 1 98 ? 1.069 4.800 -5.297 1.00 84.75 98 PHE A N 1
ATOM 811 C CA . PHE A 1 98 ? 0.312 5.509 -4.268 1.00 84.75 98 PHE A CA 1
ATOM 812 C C . PHE A 1 98 ? 0.521 7.027 -4.316 1.00 84.75 98 PHE A C 1
ATOM 814 O O . PHE A 1 98 ? -0.431 7.780 -4.129 1.00 84.75 98 PHE A O 1
ATOM 821 N N . ASP A 1 99 ? 1.738 7.492 -4.592 1.00 86.19 99 ASP A N 1
ATOM 822 C CA . ASP A 1 99 ? 2.031 8.920 -4.717 1.00 86.19 99 ASP A CA 1
ATOM 823 C C . ASP A 1 99 ? 1.328 9.512 -5.945 1.00 86.19 99 ASP A C 1
ATOM 825 O O . ASP A 1 99 ? 0.753 10.597 -5.866 1.00 86.19 99 ASP A O 1
ATOM 829 N N . TYR A 1 100 ? 1.290 8.781 -7.066 1.00 87.75 100 TYR A N 1
ATOM 830 C CA . TYR A 1 100 ? 0.504 9.196 -8.226 1.00 87.75 100 TYR A CA 1
ATOM 831 C C . TYR A 1 100 ? -0.995 9.246 -7.907 1.00 87.75 100 TYR A C 1
ATOM 833 O O . TYR A 1 100 ? -1.651 10.215 -8.283 1.00 87.75 100 TYR A O 1
ATOM 841 N N . GLN A 1 101 ? -1.541 8.246 -7.203 1.00 85.62 101 GLN A N 1
ATOM 842 C CA . GLN A 1 101 ? -2.949 8.241 -6.789 1.00 85.62 101 GLN A CA 1
ATOM 843 C C . GLN A 1 101 ? -3.289 9.463 -5.924 1.00 85.62 101 GLN A C 1
ATOM 845 O O . GLN A 1 101 ? -4.337 10.075 -6.112 1.00 85.62 101 GLN A O 1
ATOM 850 N N . GLU A 1 102 ? -2.411 9.834 -4.989 1.00 82.50 102 GLU A N 1
ATOM 851 C CA . GLU A 1 102 ? -2.614 11.000 -4.124 1.00 82.50 102 GLU A CA 1
ATOM 852 C C . GLU A 1 102 ? -2.540 12.330 -4.888 1.00 82.50 102 GLU A C 1
ATOM 854 O O . GLU A 1 102 ? -3.257 13.270 -4.544 1.00 82.50 102 GLU A O 1
ATOM 859 N N . LEU A 1 103 ? -1.698 12.418 -5.921 1.00 85.38 103 LEU A N 1
ATOM 860 C CA . LEU A 1 103 ? -1.551 13.621 -6.744 1.00 85.38 103 LEU A CA 1
ATOM 861 C C . LEU A 1 103 ? -2.650 13.754 -7.811 1.00 85.38 103 LEU A C 1
ATOM 863 O O . LEU A 1 103 ? -3.121 14.862 -8.055 1.00 85.38 103 LEU A O 1
ATOM 867 N N . ASN A 1 104 ? -3.074 12.643 -8.423 1.00 86.00 104 ASN A N 1
ATOM 868 C CA . ASN A 1 104 ? -4.004 12.607 -9.560 1.00 86.00 104 ASN A CA 1
ATOM 869 C C . ASN A 1 104 ? -5.171 11.617 -9.340 1.00 86.00 104 ASN A C 1
ATOM 871 O O . ASN A 1 104 ? -5.381 10.708 -10.150 1.00 86.00 104 ASN A O 1
ATOM 875 N N . PRO A 1 105 ? -5.985 11.778 -8.279 1.00 82.12 105 PRO A N 1
ATOM 876 C CA . PRO A 1 105 ? -6.981 10.776 -7.885 1.00 82.12 105 PRO A CA 1
ATOM 877 C C . PRO A 1 105 ? -8.076 10.553 -8.938 1.00 82.12 105 PRO A C 1
ATOM 879 O O . PRO A 1 105 ? -8.500 9.421 -9.156 1.00 82.12 105 PRO A O 1
ATOM 882 N N . LYS A 1 106 ? -8.523 11.611 -9.632 1.00 84.00 106 LYS A N 1
ATOM 883 C CA . LYS A 1 106 ? -9.567 11.506 -10.672 1.00 84.00 106 LYS A CA 1
ATOM 884 C C . LYS A 1 106 ? -9.111 10.650 -11.856 1.00 84.00 106 LYS A C 1
ATOM 886 O O . LYS A 1 106 ? -9.860 9.792 -12.315 1.00 84.00 106 LYS A O 1
ATOM 891 N N . GLU A 1 107 ? -7.892 10.886 -12.336 1.00 85.88 107 GLU A N 1
ATOM 892 C CA . GLU A 1 107 ? -7.306 10.145 -13.456 1.00 85.88 107 GLU A CA 1
ATOM 893 C C . GLU A 1 107 ? -7.007 8.699 -13.054 1.00 85.88 107 GLU A C 1
ATOM 895 O O . GLU A 1 107 ? -7.420 7.768 -13.745 1.00 85.88 107 GLU A O 1
ATOM 900 N N . PHE A 1 108 ? -6.404 8.504 -11.876 1.00 85.62 108 PHE A N 1
ATOM 901 C CA . PHE A 1 108 ? -6.144 7.177 -11.327 1.00 85.62 108 PHE A CA 1
ATOM 902 C C . PHE A 1 108 ? -7.428 6.341 -11.216 1.00 85.62 108 PHE A C 1
ATOM 904 O O . PHE A 1 108 ? -7.472 5.204 -11.688 1.00 85.62 108 PHE A O 1
ATOM 911 N N . ASN A 1 109 ? -8.498 6.904 -10.646 1.00 83.00 109 ASN A N 1
ATOM 912 C CA . ASN A 1 109 ? -9.769 6.199 -10.470 1.00 83.00 109 ASN A CA 1
ATOM 913 C C . ASN A 1 109 ? -10.454 5.899 -11.807 1.00 83.00 109 ASN A C 1
ATOM 915 O O . ASN A 1 109 ? -11.033 4.825 -11.964 1.00 83.00 109 ASN A O 1
ATOM 919 N N . LYS A 1 110 ? -10.364 6.808 -12.788 1.00 85.88 110 LYS A N 1
ATOM 920 C CA . LYS A 1 110 ? -10.871 6.564 -14.145 1.00 85.88 110 LYS A CA 1
ATOM 921 C C . LYS A 1 110 ? -10.162 5.367 -14.783 1.00 85.88 110 LYS A C 1
ATOM 923 O O . LYS A 1 110 ? -10.828 4.458 -15.275 1.00 85.88 110 LYS A O 1
ATOM 928 N N . ASN A 1 111 ? -8.833 5.344 -14.732 1.00 84.31 111 ASN A N 1
ATOM 929 C CA . ASN A 1 111 ? -8.029 4.327 -15.410 1.00 84.31 111 ASN A CA 1
ATOM 930 C C . ASN A 1 111 ? -8.088 2.959 -14.712 1.00 84.31 111 ASN A C 1
ATOM 932 O O . ASN A 1 111 ? -8.075 1.926 -15.376 1.00 84.31 111 ASN A O 1
ATOM 936 N N . THR A 1 112 ? -8.225 2.942 -13.383 1.00 81.06 112 THR A N 1
ATOM 937 C CA . THR A 1 112 ? -8.358 1.713 -12.577 1.00 81.06 112 THR A CA 1
ATOM 938 C C . THR A 1 112 ? -9.809 1.262 -12.377 1.00 81.06 112 THR A C 1
ATOM 940 O O . THR A 1 112 ? -10.071 0.361 -11.577 1.00 81.06 112 THR A O 1
ATOM 943 N N . LYS A 1 113 ? -10.772 1.891 -13.073 1.00 80.88 113 LYS A N 1
ATOM 944 C CA . LYS A 1 113 ? -12.221 1.630 -12.948 1.00 80.88 113 LYS A CA 1
ATOM 945 C C . LYS A 1 113 ? -12.734 1.704 -11.506 1.00 80.88 113 LYS A C 1
ATOM 947 O O . LYS A 1 113 ? -13.674 1.006 -11.137 1.00 80.88 113 LYS A O 1
ATOM 952 N N . ASN A 1 114 ? -12.105 2.544 -10.687 1.00 73.56 114 ASN A N 1
ATOM 953 C CA . ASN A 1 114 ? -12.444 2.764 -9.284 1.00 73.56 114 ASN A CA 1
ATOM 954 C C . ASN A 1 114 ? -12.388 1.494 -8.406 1.00 73.56 114 ASN A C 1
ATOM 956 O O . ASN A 1 114 ? -12.964 1.471 -7.319 1.00 73.56 114 ASN A O 1
ATOM 960 N N . ILE A 1 115 ? -11.706 0.434 -8.863 1.00 69.75 115 ILE A N 1
ATOM 961 C CA . ILE A 1 115 ? -11.608 -0.838 -8.130 1.00 69.75 115 ILE A CA 1
ATOM 962 C C . ILE A 1 115 ? -10.722 -0.645 -6.892 1.00 69.75 115 ILE A C 1
ATOM 964 O O . ILE A 1 115 ? -11.021 -1.147 -5.811 1.00 69.75 115 ILE A O 1
ATOM 968 N N . PHE A 1 116 ? -9.657 0.150 -7.020 1.00 68.62 116 PHE A N 1
ATOM 969 C CA . PHE A 1 116 ? -8.746 0.484 -5.930 1.00 68.62 116 PHE A CA 1
ATOM 970 C C . PHE A 1 116 ? -9.013 1.895 -5.395 1.00 68.62 116 PHE A C 1
ATOM 972 O O . PHE A 1 116 ? -8.282 2.836 -5.698 1.00 68.62 116 PHE A O 1
ATOM 979 N N . ASN A 1 117 ? -10.075 2.046 -4.601 1.00 67.44 117 ASN A N 1
ATOM 980 C CA . ASN A 1 117 ? -10.453 3.336 -4.029 1.00 67.44 117 ASN A CA 1
ATOM 981 C C . ASN A 1 117 ? -10.506 3.293 -2.497 1.00 67.44 117 ASN A C 1
ATOM 983 O O . ASN A 1 117 ? -11.262 2.517 -1.905 1.00 67.44 117 ASN A O 1
ATOM 987 N N . TYR A 1 118 ? -9.717 4.157 -1.861 1.00 71.31 118 TYR A N 1
ATOM 988 C CA . TYR A 1 118 ? -9.878 4.477 -0.448 1.00 71.31 118 TYR A CA 1
ATOM 989 C C . TYR A 1 118 ? -10.777 5.707 -0.317 1.00 71.31 118 TYR A C 1
ATOM 991 O O . TYR A 1 118 ? -10.546 6.677 -1.032 1.00 71.31 118 TYR A O 1
ATOM 999 N N . PRO A 1 119 ? -11.739 5.730 0.625 1.00 75.44 119 PRO A N 1
ATOM 1000 C CA . PRO A 1 119 ? -12.615 6.890 0.814 1.00 75.44 119 PRO A CA 1
ATOM 1001 C C . PRO A 1 119 ? -11.856 8.185 1.134 1.00 75.44 119 PRO A C 1
ATOM 1003 O O . PRO A 1 119 ? -12.354 9.270 0.871 1.00 75.44 119 PRO A O 1
ATOM 1006 N N . PHE A 1 120 ? -10.649 8.060 1.695 1.00 82.81 120 PHE A N 1
ATOM 1007 C CA . PHE A 1 120 ? -9.756 9.173 1.986 1.00 82.81 120 PHE A CA 1
ATOM 1008 C C . PHE A 1 120 ? -8.331 8.837 1.562 1.00 82.81 120 PHE A C 1
ATOM 1010 O O . PHE A 1 120 ? -7.852 7.719 1.779 1.00 82.81 120 PHE A O 1
ATOM 1017 N N . SER A 1 121 ? -7.617 9.838 1.053 1.00 83.38 121 SER A N 1
ATOM 1018 C CA . SER A 1 121 ? -6.161 9.782 0.916 1.00 83.38 121 SER A CA 1
ATOM 1019 C C . SER A 1 121 ? -5.475 9.722 2.287 1.00 83.38 121 SER A C 1
ATOM 1021 O O . SER A 1 121 ? -6.031 10.134 3.312 1.00 83.38 121 SER A O 1
ATOM 1023 N N . THR A 1 122 ? -4.216 9.271 2.330 1.00 85.75 122 THR A N 1
ATOM 1024 C CA . THR A 1 122 ? -3.447 9.246 3.589 1.00 85.75 122 THR A CA 1
ATOM 1025 C C . THR A 1 122 ? -3.276 10.648 4.182 1.00 85.75 122 THR A C 1
ATOM 1027 O O . THR A 1 122 ? -3.297 10.826 5.403 1.00 85.75 122 THR A O 1
ATOM 1030 N N . LYS A 1 123 ? -3.154 11.669 3.327 1.00 86.56 123 LYS A N 1
ATOM 1031 C CA . LYS A 1 123 ? -3.037 13.076 3.720 1.00 86.56 123 LYS A CA 1
ATOM 1032 C C . LYS A 1 123 ? -4.324 13.595 4.362 1.00 86.56 123 LYS A C 1
ATOM 1034 O O . LYS A 1 123 ? -4.256 14.255 5.400 1.00 86.56 123 LYS A O 1
ATOM 1039 N N . GLU A 1 124 ? -5.481 13.295 3.778 1.00 89.25 124 GLU A N 1
ATOM 1040 C CA . GLU A 1 124 ? -6.792 13.660 4.335 1.00 89.25 124 GLU A CA 1
ATOM 1041 C C . GLU A 1 124 ? -7.056 12.933 5.648 1.00 89.25 124 GLU A C 1
ATOM 1043 O O . GLU A 1 124 ? -7.360 13.579 6.651 1.00 89.25 124 GLU A O 1
ATOM 1048 N N . ALA A 1 125 ? -6.830 11.619 5.677 1.00 91.25 125 ALA A N 1
ATOM 1049 C CA . ALA A 1 125 ? -6.969 10.806 6.876 1.00 91.25 125 ALA A CA 1
ATOM 1050 C C . ALA A 1 125 ? -6.109 11.344 8.030 1.00 91.25 125 ALA A C 1
ATOM 1052 O O . ALA A 1 125 ? -6.597 11.503 9.145 1.00 91.25 125 ALA A O 1
ATOM 1053 N N . ASN A 1 126 ? -4.851 11.714 7.762 1.00 90.69 126 ASN A N 1
ATOM 1054 C CA . ASN A 1 126 ? -3.977 12.329 8.763 1.00 90.69 126 ASN A CA 1
ATOM 1055 C C . ASN A 1 126 ? -4.492 13.690 9.253 1.00 90.69 126 ASN A C 1
ATOM 1057 O O . ASN A 1 126 ? -4.395 13.988 10.445 1.00 90.69 126 ASN A O 1
ATOM 1061 N N . LYS A 1 127 ? -5.038 14.533 8.367 1.00 91.00 127 LYS A N 1
ATOM 1062 C CA . LYS A 1 127 ? -5.641 15.817 8.765 1.00 91.00 127 LYS A CA 1
ATOM 1063 C C . LYS A 1 127 ? -6.853 15.604 9.670 1.00 91.00 127 LYS A C 1
ATOM 1065 O O . LYS A 1 127 ? -6.959 16.281 10.690 1.00 91.00 127 LYS A O 1
ATOM 1070 N N . ILE A 1 128 ? -7.738 14.672 9.319 1.00 92.00 128 ILE A N 1
ATOM 1071 C CA . ILE A 1 128 ? -8.928 14.354 10.116 1.00 92.00 128 ILE A CA 1
ATOM 1072 C C . ILE A 1 128 ? -8.508 13.781 11.470 1.00 92.00 128 ILE A C 1
ATOM 1074 O O . ILE A 1 128 ? -8.935 14.293 12.501 1.00 92.00 128 ILE A O 1
ATOM 1078 N N . LEU A 1 129 ? -7.586 12.815 11.484 1.00 92.00 129 LEU A N 1
ATOM 1079 C CA . LEU A 1 129 ? -7.069 12.204 12.709 1.00 92.00 129 LEU A CA 1
ATOM 1080 C C . LEU A 1 129 ? -6.482 13.241 13.678 1.00 92.00 129 LEU A C 1
ATOM 1082 O O . LEU A 1 129 ? -6.690 13.138 14.884 1.00 92.00 129 LEU A O 1
ATOM 1086 N N . LYS A 1 130 ? -5.788 14.266 13.164 1.00 89.75 130 LYS A N 1
ATOM 1087 C CA . LYS A 1 130 ? -5.280 15.380 13.981 1.00 89.75 130 LYS A CA 1
ATOM 1088 C C . LYS A 1 130 ? -6.405 16.191 14.630 1.00 89.75 130 LYS A C 1
ATOM 1090 O O . LYS A 1 130 ? -6.247 16.582 15.782 1.00 89.75 130 LYS A O 1
ATOM 1095 N N . LYS A 1 131 ? -7.530 16.408 13.937 1.00 89.31 131 LYS A N 1
ATOM 1096 C CA . LYS A 1 131 ? -8.709 17.100 14.492 1.00 89.31 131 LYS A CA 1
ATOM 1097 C C . LYS A 1 131 ? -9.390 16.273 15.584 1.00 89.31 131 LYS A C 1
ATOM 1099 O O . LYS A 1 131 ? -9.745 16.809 16.625 1.00 89.31 131 LYS A O 1
ATOM 1104 N N . ILE A 1 132 ? -9.511 14.961 15.381 1.00 88.81 132 ILE A N 1
ATOM 1105 C CA . ILE A 1 132 ? -10.168 14.046 16.331 1.00 88.81 132 ILE A CA 1
ATOM 1106 C C . ILE A 1 132 ? -9.196 13.418 17.342 1.00 88.81 132 ILE A C 1
ATOM 1108 O O . ILE A 1 132 ? -9.544 12.454 18.020 1.00 88.81 132 ILE A O 1
ATOM 1112 N N . LYS A 1 133 ? -7.977 13.956 17.480 1.00 80.00 133 LYS A N 1
ATOM 1113 C CA . LYS A 1 133 ? -6.903 13.401 18.327 1.00 80.00 133 LYS A CA 1
ATOM 1114 C C . LYS A 1 133 ? -7.304 13.246 19.800 1.00 80.00 133 LYS A C 1
ATOM 111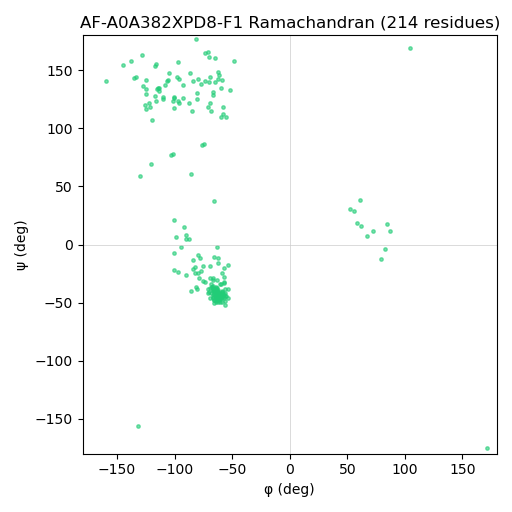6 O O . LYS A 1 133 ? -6.783 12.376 20.503 1.00 80.00 133 LYS A O 1
ATOM 1121 N N . HIS A 1 134 ? -8.227 14.085 20.266 1.00 82.56 134 HIS A N 1
ATOM 1122 C CA . HIS A 1 134 ? -8.760 14.055 21.629 1.00 82.56 134 HIS A CA 1
ATOM 1123 C C . HIS A 1 134 ? -9.828 12.966 21.828 1.00 82.56 134 HIS A C 1
ATOM 1125 O O . HIS A 1 134 ? -9.958 12.438 22.931 1.00 82.56 134 HIS A O 1
ATOM 1131 N N . ASN A 1 135 ? -10.499 12.537 20.756 1.00 84.00 135 ASN A N 1
ATOM 1132 C CA . ASN A 1 135 ? -11.560 11.528 20.769 1.00 84.00 135 ASN A CA 1
ATOM 1133 C C . ASN A 1 135 ? -10.957 10.119 20.672 1.00 84.00 135 ASN A C 1
ATOM 1135 O O . ASN A 1 135 ? -11.158 9.378 19.710 1.00 84.00 135 ASN A O 1
ATOM 1139 N N . LYS A 1 136 ? -10.133 9.756 21.657 1.00 84.31 136 LYS A N 1
ATOM 1140 C CA . LYS A 1 136 ? -9.390 8.491 21.642 1.00 84.31 136 LYS A CA 1
ATOM 1141 C C . LYS A 1 136 ? -10.337 7.292 21.713 1.00 84.31 136 LYS A C 1
ATOM 1143 O O . LYS A 1 136 ? -11.264 7.263 22.512 1.00 84.31 136 LYS A O 1
ATOM 1148 N N . ASN A 1 137 ? -10.012 6.251 20.947 1.00 81.69 137 ASN A N 1
ATOM 1149 C CA . ASN A 1 137 ? -10.724 4.964 20.903 1.00 81.69 137 ASN A CA 1
ATOM 1150 C C . ASN A 1 137 ? -12.194 5.022 20.450 1.00 81.69 137 ASN A C 1
ATOM 1152 O O . ASN A 1 137 ? -12.908 4.043 20.662 1.00 81.69 137 ASN A O 1
ATOM 1156 N N . THR A 1 138 ? -12.638 6.115 19.829 1.00 91.62 138 THR A N 1
ATOM 1157 C CA . THR A 1 138 ? -13.936 6.157 19.146 1.00 91.62 138 THR A CA 1
ATOM 1158 C C . THR A 1 138 ? -13.889 5.382 17.830 1.00 91.62 138 THR A C 1
ATOM 1160 O O . THR A 1 138 ? -12.809 5.075 17.314 1.00 91.62 138 THR A O 1
ATOM 1163 N N . GLU A 1 139 ? -15.059 5.082 17.269 1.00 92.69 139 GLU A N 1
ATOM 1164 C CA . GLU A 1 139 ? -15.186 4.396 15.978 1.00 92.69 139 GLU A CA 1
ATOM 1165 C C . GLU A 1 139 ? -14.450 5.131 14.854 1.00 92.69 139 GLU A C 1
ATOM 1167 O O . GLU A 1 139 ? -13.703 4.514 14.094 1.00 92.69 139 GLU A O 1
ATOM 1172 N N . ASP A 1 140 ? -14.595 6.458 14.786 1.00 92.69 140 ASP A N 1
ATOM 1173 C CA . ASP A 1 140 ? -13.917 7.285 13.784 1.00 92.69 140 ASP A CA 1
ATOM 1174 C C . ASP A 1 140 ? -12.403 7.192 13.955 1.00 92.69 140 ASP A C 1
ATOM 1176 O O . ASP A 1 140 ? -11.666 6.932 13.002 1.00 92.69 140 ASP A O 1
ATOM 1180 N N . HIS A 1 141 ? -11.923 7.320 15.194 1.00 93.06 141 HIS A N 1
ATOM 1181 C CA . HIS A 1 141 ? -10.502 7.228 15.492 1.00 93.06 141 HIS A CA 1
ATOM 1182 C C . HIS A 1 141 ? -9.927 5.860 15.093 1.00 93.06 141 HIS A C 1
ATOM 1184 O O . HIS A 1 141 ? -8.885 5.800 14.439 1.00 93.06 141 HIS A O 1
ATOM 1190 N N . LEU A 1 142 ? -10.607 4.758 15.429 1.00 94.75 142 LEU A N 1
ATOM 1191 C CA . LEU A 1 142 ? -10.180 3.408 15.044 1.00 94.75 142 LEU A CA 1
ATOM 1192 C C . LEU A 1 142 ? -10.249 3.187 13.528 1.00 94.75 142 LEU A C 1
ATOM 1194 O O . LEU A 1 142 ? -9.356 2.542 12.974 1.00 94.75 142 LEU A O 1
ATOM 1198 N N . SER A 1 143 ? -11.241 3.760 12.848 1.00 94.25 143 SER A N 1
ATOM 1199 C CA . SER A 1 143 ? -11.397 3.665 11.392 1.00 94.25 143 SER A CA 1
ATOM 1200 C C . SER A 1 143 ? -10.261 4.374 10.654 1.00 94.25 143 SER A C 1
ATOM 1202 O O . SER A 1 143 ? -9.615 3.779 9.789 1.00 94.25 143 SER A O 1
ATOM 1204 N N . PHE A 1 144 ? -9.932 5.611 11.041 1.00 94.69 144 PHE A N 1
ATOM 1205 C CA . PHE A 1 144 ? -8.822 6.354 10.435 1.00 94.69 144 PHE A CA 1
ATOM 1206 C C . PHE A 1 144 ? -7.457 5.733 10.755 1.00 94.69 144 PHE A C 1
ATOM 1208 O O . PHE A 1 144 ? -6.590 5.675 9.883 1.00 94.69 144 PHE A O 1
ATOM 1215 N N . ILE A 1 145 ? -7.262 5.200 11.966 1.00 94.81 145 ILE A N 1
ATOM 1216 C CA . ILE A 1 145 ? -6.051 4.436 12.305 1.00 94.81 145 ILE A CA 1
ATOM 1217 C C . ILE A 1 145 ? -5.924 3.183 11.435 1.00 94.81 145 ILE A C 1
ATOM 1219 O O . ILE A 1 145 ? -4.833 2.890 10.945 1.00 94.81 145 ILE A O 1
ATOM 1223 N N . SER A 1 146 ? -7.028 2.465 11.223 1.00 93.94 146 SER A N 1
ATOM 1224 C CA . SER A 1 146 ? -7.065 1.262 10.386 1.00 93.94 146 SER A CA 1
ATOM 1225 C C . SER A 1 146 ? -6.708 1.582 8.939 1.00 93.94 146 SER A C 1
ATOM 1227 O O . SER A 1 146 ? -5.853 0.910 8.361 1.00 93.94 146 SER A O 1
ATOM 1229 N N . LEU A 1 147 ? -7.293 2.648 8.384 1.00 92.88 147 LEU A N 1
ATOM 1230 C CA . LEU A 1 147 ? -6.988 3.143 7.042 1.00 92.88 147 LEU A CA 1
ATOM 1231 C C . LEU A 1 147 ? -5.499 3.456 6.884 1.00 92.88 147 LEU A C 1
ATOM 1233 O O . LEU A 1 147 ? -4.854 2.949 5.968 1.00 92.88 147 LEU A O 1
ATOM 1237 N N . LEU A 1 148 ? -4.939 4.251 7.799 1.00 92.94 148 LEU A N 1
ATOM 1238 C CA . LEU A 1 14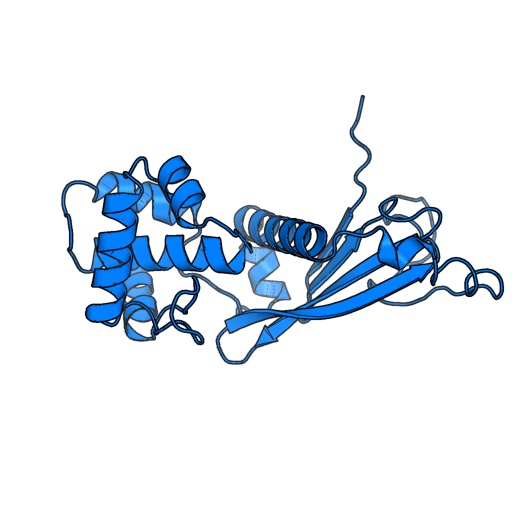8 ? -3.530 4.633 7.749 1.00 92.94 148 LEU A CA 1
ATOM 1239 C C . LEU A 1 148 ? -2.605 3.421 7.893 1.00 92.94 148 LEU A C 1
ATOM 1241 O O . LEU A 1 148 ? -1.606 3.340 7.183 1.00 92.94 148 LEU A O 1
ATOM 1245 N N . TYR A 1 149 ? -2.942 2.467 8.763 1.00 93.12 149 TYR A N 1
ATOM 1246 C CA . TYR A 1 149 ? -2.178 1.232 8.940 1.00 93.12 149 TYR A CA 1
ATOM 1247 C C . TYR A 1 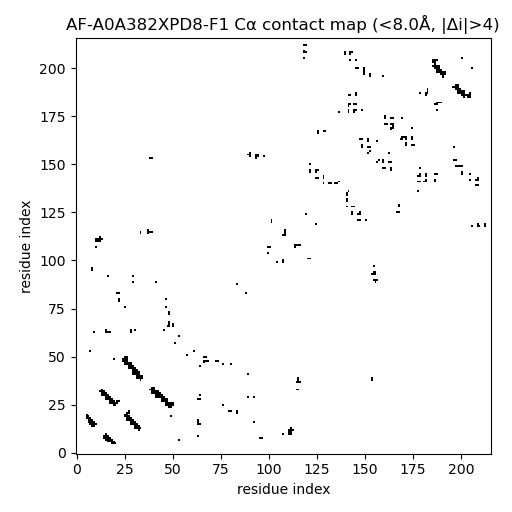149 ? -2.155 0.378 7.667 1.00 93.12 149 TYR A C 1
ATOM 1249 O O . TYR A 1 149 ? -1.080 -0.012 7.208 1.00 93.12 149 TYR A O 1
ATOM 1257 N N . VAL A 1 150 ? -3.324 0.133 7.067 1.00 88.62 150 VAL A N 1
ATOM 1258 C CA . VAL A 1 150 ? -3.447 -0.636 5.818 1.00 88.62 150 VAL A CA 1
ATOM 1259 C C . VAL A 1 150 ? -2.727 0.072 4.674 1.00 88.62 150 VAL A C 1
ATOM 1261 O O . VAL A 1 150 ? -2.011 -0.582 3.922 1.00 88.62 150 VAL A O 1
ATOM 1264 N N . ALA A 1 151 ? -2.816 1.402 4.587 1.00 87.19 151 ALA A N 1
ATOM 1265 C CA . ALA A 1 151 ? -2.074 2.171 3.592 1.00 87.19 151 ALA A CA 1
ATOM 1266 C C . ALA A 1 151 ? -0.552 1.969 3.718 1.00 87.19 151 ALA A C 1
ATOM 1268 O O . ALA A 1 151 ? 0.125 1.798 2.706 1.00 87.19 151 ALA A O 1
ATOM 1269 N N . GLN A 1 152 ? -0.001 1.910 4.940 1.00 88.44 152 GLN A N 1
ATOM 1270 C CA . GLN A 1 152 ? 1.427 1.616 5.123 1.00 88.44 152 GLN A CA 1
ATOM 1271 C C . GLN A 1 152 ? 1.793 0.189 4.699 1.00 88.44 152 GLN A C 1
ATOM 1273 O O . GLN A 1 152 ? 2.843 -0.015 4.088 1.00 88.44 152 GLN A O 1
ATOM 1278 N N . ILE A 1 153 ? 0.935 -0.795 4.992 1.00 85.31 153 ILE A N 1
ATOM 1279 C CA . ILE A 1 153 ? 1.145 -2.180 4.546 1.00 85.31 153 ILE A CA 1
ATOM 1280 C C . ILE A 1 153 ? 1.127 -2.253 3.020 1.00 85.31 153 ILE A C 1
ATOM 1282 O O . ILE A 1 153 ? 2.030 -2.839 2.429 1.00 85.31 153 ILE A O 1
ATOM 1286 N N . HIS A 1 154 ? 0.133 -1.638 2.379 1.00 80.19 154 HIS A N 1
ATOM 1287 C CA . HIS A 1 154 ? -0.020 -1.698 0.928 1.00 80.19 154 HIS A CA 1
ATOM 1288 C C . HIS A 1 154 ? 1.071 -0.919 0.193 1.00 80.19 154 HIS A C 1
ATOM 1290 O O . HIS A 1 154 ? 1.476 -1.323 -0.892 1.00 80.19 154 HIS A O 1
ATOM 1296 N N . ARG A 1 155 ? 1.622 0.138 0.801 1.00 81.75 155 ARG A N 1
ATOM 1297 C CA . ARG A 1 155 ? 2.842 0.794 0.311 1.00 81.75 155 ARG A CA 1
ATOM 1298 C C . ARG A 1 155 ? 4.076 -0.103 0.407 1.00 81.75 155 ARG A C 1
ATOM 1300 O O . ARG A 1 155 ? 5.092 0.235 -0.175 1.00 81.75 155 ARG A O 1
ATOM 1307 N N . GLY A 1 156 ? 4.001 -1.247 1.094 1.00 75.31 156 GLY A N 1
ATOM 1308 C CA . GLY A 1 156 ? 5.086 -2.215 1.252 1.00 75.31 156 GLY A CA 1
ATOM 1309 C C . GLY A 1 156 ? 6.053 -1.884 2.391 1.00 75.31 156 GLY A C 1
ATOM 1310 O O . GLY A 1 156 ? 7.167 -2.408 2.406 1.00 75.31 156 GLY A O 1
ATOM 1311 N N . ASN A 1 157 ? 5.661 -1.018 3.332 1.00 82.00 157 ASN A N 1
ATOM 1312 C CA . ASN A 1 157 ? 6.517 -0.632 4.450 1.00 82.00 157 ASN A CA 1
ATOM 1313 C C . ASN A 1 157 ? 6.719 -1.806 5.415 1.00 82.00 157 ASN A C 1
ATOM 1315 O O . ASN A 1 157 ? 5.768 -2.316 6.003 1.00 82.00 157 ASN A O 1
ATOM 1319 N N . ILE A 1 158 ? 7.981 -2.185 5.633 1.00 77.00 158 ILE A N 1
ATOM 1320 C CA . ILE A 1 158 ? 8.371 -3.268 6.555 1.00 77.00 158 ILE A CA 1
ATOM 1321 C C . ILE A 1 158 ? 8.057 -2.887 8.015 1.00 77.00 158 ILE A C 1
ATOM 1323 O O . ILE A 1 158 ? 7.702 -3.736 8.832 1.00 77.00 158 ILE A O 1
ATOM 1327 N N . SER A 1 159 ? 8.117 -1.588 8.324 1.00 86.00 159 SER A N 1
ATOM 1328 C CA . SER A 1 159 ? 7.876 -1.026 9.657 1.00 86.00 159 SER A CA 1
ATOM 1329 C C . SER A 1 159 ? 6.704 -0.035 9.635 1.00 86.00 159 SER A C 1
ATOM 1331 O O . SER A 1 159 ? 6.919 1.166 9.818 1.00 86.00 159 SER A O 1
ATOM 1333 N N . PRO A 1 160 ? 5.451 -0.494 9.433 1.00 90.62 160 PRO A N 1
ATOM 1334 C CA . PRO A 1 160 ? 4.301 0.393 9.228 1.00 90.62 160 PRO A CA 1
ATOM 1335 C C . PRO A 1 160 ? 4.066 1.341 10.413 1.00 90.62 160 PRO A C 1
ATOM 1337 O O . PRO A 1 160 ? 3.714 2.501 10.224 1.00 90.62 160 PRO A O 1
ATOM 1340 N N . TYR A 1 161 ? 4.345 0.893 11.641 1.00 93.12 161 TYR A N 1
ATOM 1341 C CA . TYR A 1 161 ? 4.209 1.724 12.840 1.00 93.12 161 TYR A CA 1
ATOM 1342 C C . TYR A 1 161 ? 5.201 2.893 12.893 1.00 93.12 161 TYR A C 1
ATOM 1344 O O . TYR A 1 161 ? 4.876 3.926 13.471 1.00 93.12 161 TYR A O 1
ATOM 1352 N N . ASN A 1 162 ? 6.388 2.760 12.290 1.00 93.44 162 ASN A N 1
ATOM 1353 C CA . ASN A 1 162 ? 7.367 3.848 12.250 1.00 93.44 162 ASN A CA 1
ATOM 1354 C C . ASN A 1 162 ? 6.887 4.962 11.314 1.00 93.44 162 ASN A C 1
ATOM 1356 O O . ASN A 1 162 ? 6.967 6.136 11.666 1.00 93.44 162 ASN A O 1
ATOM 1360 N N . GLU A 1 163 ? 6.326 4.599 10.161 1.00 91.19 163 GLU A N 1
ATOM 1361 C CA . GLU A 1 163 ? 5.759 5.565 9.212 1.00 91.19 163 GLU A CA 1
ATOM 1362 C C . GLU A 1 163 ? 4.478 6.216 9.753 1.00 91.19 163 GLU A C 1
ATOM 1364 O O . GLU A 1 163 ? 4.270 7.426 9.626 1.00 91.19 163 GLU A O 1
ATOM 1369 N N . MET A 1 164 ? 3.646 5.450 10.464 1.00 93.50 164 MET A N 1
ATOM 1370 C CA . MET A 1 164 ? 2.505 6.011 11.191 1.00 93.50 164 MET A CA 1
ATOM 1371 C C . MET A 1 164 ? 2.942 6.962 12.309 1.00 93.50 164 MET A C 1
ATOM 1373 O O . MET A 1 164 ? 2.328 8.011 12.475 1.00 93.50 164 MET A O 1
ATOM 1377 N N . ASN A 1 165 ? 3.998 6.645 13.061 1.00 94.62 165 ASN A N 1
ATOM 1378 C CA . ASN A 1 165 ? 4.533 7.542 14.089 1.00 94.62 165 ASN A CA 1
ATOM 1379 C C . ASN A 1 165 ? 4.957 8.884 13.473 1.00 94.62 165 ASN A C 1
ATOM 1381 O O . ASN A 1 165 ? 4.496 9.932 13.918 1.00 94.62 165 ASN A O 1
ATOM 1385 N N . LYS A 1 166 ? 5.735 8.857 12.382 1.00 92.00 166 LYS A N 1
ATOM 1386 C CA . LYS A 1 166 ? 6.158 10.075 11.666 1.00 92.00 166 LYS A CA 1
ATOM 1387 C C . LYS A 1 166 ? 4.977 10.925 11.183 1.00 92.00 166 LYS A C 1
ATOM 1389 O O . LYS A 1 166 ? 5.013 12.144 11.300 1.00 92.00 166 LYS A O 1
ATOM 1394 N N . SER A 1 167 ? 3.935 10.295 10.641 1.00 89.81 167 SER A N 1
ATOM 1395 C CA . SER A 1 167 ? 2.798 11.010 10.037 1.00 89.81 167 SER A CA 1
ATOM 1396 C C . SER A 1 167 ? 1.756 11.504 11.051 1.00 89.81 167 SER A C 1
ATOM 1398 O O . SER A 1 167 ? 1.214 12.604 10.901 1.00 89.81 167 SER A O 1
ATOM 1400 N N . THR A 1 168 ? 1.497 10.727 12.106 1.00 90.81 168 THR A N 1
ATOM 1401 C CA . THR A 1 168 ? 0.453 11.014 13.109 1.00 90.81 168 THR A CA 1
ATOM 1402 C C . THR A 1 168 ? 0.988 11.698 14.371 1.00 90.81 168 THR A C 1
ATOM 1404 O O . THR A 1 168 ? 0.234 12.372 15.076 1.00 90.81 168 THR A O 1
ATOM 1407 N N . GLY A 1 169 ? 2.279 11.533 14.677 1.00 89.75 169 GLY A N 1
ATOM 1408 C CA . GLY A 1 169 ? 2.897 11.952 15.939 1.00 89.75 169 GLY A CA 1
ATOM 1409 C C . GLY A 1 169 ? 2.507 11.085 17.143 1.00 89.75 169 GLY A C 1
ATOM 1410 O O . GLY A 1 169 ? 2.726 11.485 18.286 1.00 89.75 169 GLY A O 1
ATOM 1411 N N . TYR A 1 170 ? 1.870 9.932 16.922 1.00 92.25 170 TYR A N 1
ATOM 1412 C CA . TYR A 1 170 ? 1.563 8.972 17.979 1.00 92.25 170 TYR A CA 1
ATOM 1413 C C . TYR A 1 170 ? 2.740 8.042 18.257 1.00 92.25 170 TYR A C 1
ATOM 1415 O O . TYR A 1 170 ? 3.379 7.537 17.337 1.00 92.25 170 TYR A O 1
ATOM 1423 N N . SER A 1 171 ? 2.968 7.727 19.535 1.00 94.62 171 SER A N 1
ATOM 1424 C CA . SER A 1 171 ? 4.012 6.776 19.913 1.00 94.62 171 SER A CA 1
ATOM 1425 C C . SER A 1 171 ? 3.751 5.390 19.314 1.00 94.62 171 SER A C 1
ATOM 1427 O O . SER A 1 171 ? 2.611 4.930 19.207 1.00 94.62 171 SER A O 1
ATOM 1429 N N . ILE A 1 172 ? 4.828 4.684 18.963 1.00 95.25 172 ILE A N 1
ATOM 1430 C CA . ILE A 1 172 ? 4.758 3.350 18.346 1.00 95.25 172 ILE A CA 1
ATOM 1431 C C . ILE A 1 172 ? 3.957 2.369 19.217 1.00 95.25 172 ILE A C 1
ATOM 1433 O O . ILE A 1 172 ? 3.141 1.607 18.699 1.00 95.25 172 ILE A O 1
ATOM 1437 N N . ASN A 1 173 ? 4.145 2.398 20.540 1.00 95.94 173 ASN A N 1
ATOM 1438 C CA . ASN A 1 173 ? 3.409 1.527 21.462 1.00 95.94 173 ASN A CA 1
ATOM 1439 C C . ASN A 1 173 ? 1.907 1.831 21.463 1.00 95.94 173 ASN A C 1
ATOM 1441 O O . ASN A 1 173 ? 1.091 0.909 21.449 1.00 95.94 173 ASN A O 1
ATOM 1445 N N . TYR A 1 174 ? 1.533 3.110 21.417 1.00 94.50 174 TYR A N 1
ATOM 1446 C CA . TYR A 1 174 ? 0.132 3.506 21.336 1.00 94.50 174 TYR A CA 1
ATOM 1447 C C . TYR A 1 174 ? -0.502 3.058 20.014 1.00 94.50 174 TYR A C 1
ATOM 1449 O O . TYR A 1 174 ? -1.580 2.469 20.019 1.00 94.50 174 TYR A O 1
ATOM 1457 N N . LEU A 1 175 ? 0.205 3.224 18.893 1.00 94.69 175 LEU A N 1
ATOM 1458 C CA . LEU A 1 175 ? -0.236 2.747 17.579 1.00 94.69 175 LEU A CA 1
ATOM 1459 C C . LEU A 1 175 ? -0.438 1.226 17.544 1.00 94.69 175 LEU A C 1
ATOM 1461 O O . LEU A 1 175 ? -1.460 0.758 17.047 1.00 94.69 175 LEU A O 1
ATOM 1465 N N . LYS A 1 176 ? 0.488 0.446 18.118 1.00 94.19 176 LYS A N 1
ATOM 1466 C CA . LYS A 1 176 ? 0.337 -1.016 18.245 1.00 94.19 176 LYS A CA 1
ATOM 1467 C C . LYS A 1 176 ? -0.928 -1.387 19.022 1.00 94.19 176 LYS A C 1
ATOM 1469 O O . LYS A 1 176 ? -1.665 -2.279 18.600 1.00 94.19 176 LYS A O 1
ATOM 1474 N N . ASN A 1 177 ? -1.205 -0.687 20.123 1.00 94.56 177 ASN A N 1
ATOM 1475 C CA . ASN A 1 177 ? -2.404 -0.916 20.931 1.00 94.56 177 ASN A CA 1
ATOM 1476 C C . ASN A 1 177 ? -3.686 -0.553 20.176 1.00 94.56 177 ASN A C 1
ATOM 1478 O O . ASN A 1 177 ? -4.643 -1.326 20.209 1.00 94.56 177 ASN A O 1
ATOM 1482 N N . LEU A 1 178 ? -3.695 0.565 19.448 1.00 94.56 178 LEU A N 1
ATOM 1483 C CA . LEU A 1 178 ? -4.836 0.964 18.627 1.00 94.56 178 LEU A CA 1
ATOM 1484 C C . LEU A 1 178 ? -5.100 -0.023 17.493 1.00 94.56 178 LEU A C 1
ATOM 1486 O O . LEU A 1 178 ? -6.242 -0.412 17.300 1.00 94.56 178 LEU A O 1
ATOM 1490 N N . VAL A 1 179 ? -4.069 -0.490 16.784 1.00 94.19 179 VAL A N 1
ATOM 1491 C CA . VAL A 1 179 ? -4.226 -1.495 15.718 1.00 94.19 179 VAL A CA 1
ATOM 1492 C C . VAL A 1 179 ? -4.702 -2.834 16.287 1.00 94.19 179 VAL A C 1
ATOM 1494 O O . VAL A 1 179 ? -5.547 -3.504 15.690 1.00 94.19 179 VAL A O 1
ATOM 1497 N N . LYS A 1 180 ? -4.212 -3.231 17.470 1.00 92.94 180 LYS A N 1
ATOM 1498 C CA . LYS A 1 180 ? -4.711 -4.420 18.177 1.00 92.94 180 LYS A CA 1
ATOM 1499 C C . LYS A 1 180 ? -6.190 -4.269 18.540 1.00 92.94 180 LYS A C 1
ATOM 1501 O O . LYS A 1 180 ? -6.950 -5.212 18.331 1.00 92.94 180 LYS A O 1
ATOM 1506 N N . LYS A 1 181 ? -6.590 -3.099 19.046 1.00 94.38 181 LYS A N 1
ATOM 1507 C CA . LYS A 1 181 ? -7.983 -2.786 19.379 1.00 94.38 181 LYS A CA 1
ATOM 1508 C C . LYS A 1 181 ? -8.867 -2.749 18.134 1.00 94.38 181 LYS A C 1
ATOM 1510 O O . LYS A 1 181 ? -9.839 -3.480 18.085 1.00 94.38 181 LYS A O 1
ATOM 1515 N N . ALA A 1 182 ? -8.474 -2.022 17.094 1.00 94.69 182 ALA A N 1
ATOM 1516 C CA . ALA A 1 182 ? -9.182 -1.962 15.817 1.00 94.69 182 ALA A CA 1
ATOM 1517 C C . ALA A 1 182 ? -9.430 -3.356 15.219 1.00 94.69 182 ALA A C 1
ATOM 1519 O O . ALA A 1 182 ? -10.504 -3.629 14.693 1.00 94.69 182 ALA A O 1
ATOM 1520 N N . ARG A 1 183 ? -8.463 -4.274 15.347 1.00 93.31 183 ARG A N 1
ATOM 1521 C CA . ARG A 1 183 ? -8.637 -5.669 14.927 1.00 93.31 183 ARG A CA 1
ATOM 1522 C C . ARG A 1 183 ? -9.600 -6.449 15.825 1.00 93.31 183 ARG A C 1
ATOM 1524 O O . ARG A 1 183 ? -10.385 -7.237 15.312 1.00 93.31 183 ARG A O 1
ATOM 1531 N N . LYS A 1 184 ? -9.535 -6.260 17.147 1.00 93.69 184 LYS A N 1
ATOM 1532 C CA . LYS A 1 184 ? -10.477 -6.878 18.096 1.00 93.69 184 LYS A CA 1
ATOM 1533 C C . LYS A 1 184 ? -11.910 -6.408 17.834 1.00 93.69 184 LYS A C 1
ATOM 1535 O O . LYS A 1 184 ? -12.822 -7.223 17.854 1.00 93.69 184 LYS A O 1
ATOM 1540 N N . ASP A 1 185 ? -12.062 -5.124 17.539 1.00 95.12 185 ASP A N 1
ATOM 1541 C CA . ASP A 1 185 ? -13.346 -4.448 17.382 1.00 95.12 185 ASP A CA 1
ATOM 1542 C C . ASP A 1 185 ? -13.882 -4.552 15.940 1.00 95.12 185 ASP A C 1
ATOM 1544 O O . ASP A 1 185 ? -14.908 -3.969 15.627 1.00 95.12 185 ASP A O 1
ATOM 1548 N N . GLY A 1 186 ? -13.210 -5.297 15.050 1.00 94.25 186 GLY A N 1
ATOM 1549 C CA . GLY A 1 186 ? -13.731 -5.648 13.726 1.00 94.25 186 GLY A CA 1
ATOM 1550 C C . GLY A 1 186 ? -13.459 -4.646 12.601 1.00 94.25 186 GLY A C 1
ATOM 1551 O O . GLY A 1 186 ? -14.017 -4.807 11.522 1.00 94.25 186 GLY A O 1
ATOM 1552 N N . TYR A 1 187 ? -12.597 -3.642 12.791 1.00 93.69 187 TYR A N 1
ATOM 1553 C CA . TYR A 1 187 ? -12.214 -2.672 11.746 1.00 93.69 187 TYR A CA 1
ATOM 1554 C C . TYR A 1 187 ? -11.121 -3.197 10.800 1.00 93.69 187 TYR A C 1
ATOM 1556 O O . TYR A 1 187 ? -11.016 -2.771 9.649 1.00 93.69 187 TYR A O 1
ATOM 1564 N N . LEU A 1 188 ? -10.315 -4.149 11.276 1.00 92.19 188 LEU A N 1
ATOM 1565 C CA . LEU A 1 188 ? -9.247 -4.797 10.514 1.00 92.19 188 LEU A CA 1
ATOM 1566 C C . LEU A 1 188 ? -9.420 -6.310 10.511 1.00 92.19 188 LEU A C 1
ATOM 1568 O O . LEU A 1 188 ? -9.726 -6.910 11.543 1.00 92.19 188 LEU A O 1
ATOM 1572 N N . THR A 1 189 ? -9.127 -6.943 9.378 1.00 88.38 189 THR A N 1
ATOM 1573 C CA . THR A 1 189 ? -9.010 -8.401 9.319 1.00 88.38 189 THR A CA 1
ATOM 1574 C C . THR A 1 189 ? -7.760 -8.887 10.066 1.00 88.38 189 THR A C 1
ATOM 1576 O O . THR A 1 189 ? -6.819 -8.138 10.383 1.00 88.38 189 THR A O 1
ATOM 1579 N N . LYS A 1 190 ? -7.752 -10.177 10.414 1.00 82.69 190 LYS A N 1
ATOM 1580 C CA . LYS A 1 190 ? -6.565 -10.824 10.980 1.00 82.69 190 LYS A CA 1
ATOM 1581 C C . LYS A 1 190 ? -5.482 -10.934 9.896 1.00 82.69 190 LYS A C 1
ATOM 1583 O O . LYS A 1 190 ? -5.821 -11.153 8.736 1.00 82.69 190 LYS A O 1
ATOM 1588 N N . PRO A 1 191 ? -4.192 -10.782 10.248 1.00 79.12 191 PRO A N 1
ATOM 1589 C CA . PRO A 1 191 ? -3.123 -11.079 9.305 1.00 79.12 191 PRO A CA 1
ATOM 1590 C C . PRO A 1 191 ? -3.182 -12.564 8.929 1.00 79.12 191 PRO A C 1
ATOM 1592 O O . PRO A 1 191 ? -3.552 -13.393 9.762 1.00 79.12 191 PRO A O 1
ATOM 1595 N N . VAL A 1 1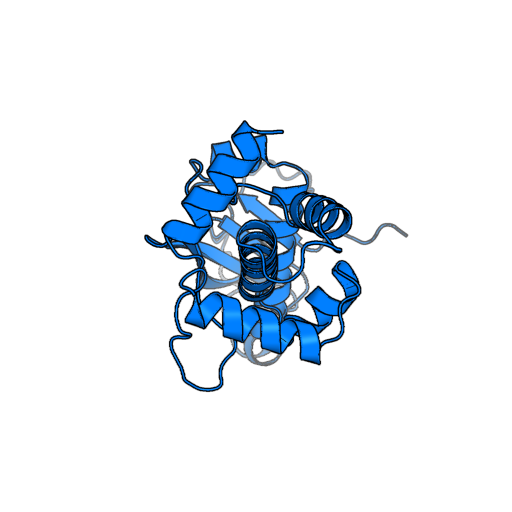92 ? -2.784 -12.888 7.698 1.00 70.31 192 VAL A N 1
ATOM 1596 C CA . VAL A 1 192 ? -2.748 -14.273 7.198 1.00 70.31 192 VAL A CA 1
ATOM 1597 C C . VAL A 1 192 ? -1.837 -15.140 8.075 1.00 70.31 192 VAL A C 1
ATOM 1599 O O . VAL A 1 192 ? -2.208 -16.248 8.440 1.00 70.31 192 VAL A O 1
ATOM 1602 N N . ASN A 1 193 ? -0.689 -14.593 8.496 1.00 70.69 193 ASN A N 1
ATOM 1603 C CA . ASN A 1 193 ? 0.278 -15.282 9.348 1.00 70.69 193 ASN A CA 1
ATOM 1604 C C . ASN A 1 193 ? 0.417 -14.604 10.718 1.00 70.69 193 ASN A C 1
ATOM 1606 O O . ASN A 1 193 ? 0.597 -13.384 10.825 1.00 70.69 193 ASN A O 1
ATOM 1610 N N . LYS A 1 194 ? 0.393 -15.406 11.790 1.00 69.19 194 LYS A N 1
ATOM 1611 C CA . LYS A 1 194 ? 0.613 -14.931 13.164 1.00 69.19 194 LYS A CA 1
ATOM 1612 C C . LYS A 1 194 ? 2.003 -14.292 13.281 1.00 69.19 194 LYS A C 1
ATOM 1614 O O . LYS A 1 194 ? 2.983 -14.836 12.792 1.00 69.19 194 LYS A O 1
ATOM 1619 N N . GLY A 1 195 ? 2.085 -13.130 13.931 1.00 63.41 195 GLY A N 1
ATOM 1620 C CA . GLY A 1 195 ? 3.347 -12.402 14.124 1.00 63.41 195 GLY A CA 1
ATOM 1621 C C . GLY A 1 195 ? 3.780 -11.521 12.945 1.00 63.41 195 GLY A C 1
ATOM 1622 O O . GLY A 1 195 ? 4.743 -10.775 13.085 1.00 63.41 195 GLY A O 1
ATOM 1623 N N . THR A 1 196 ? 3.053 -11.537 11.823 1.00 65.69 196 THR A N 1
ATOM 1624 C CA . THR A 1 196 ? 3.326 -10.651 10.680 1.00 65.69 196 THR A CA 1
ATOM 1625 C C . THR A 1 196 ? 2.425 -9.415 10.689 1.00 65.69 196 THR A C 1
ATOM 1627 O O . THR A 1 196 ? 1.260 -9.472 11.093 1.00 65.69 196 THR A O 1
ATOM 1630 N N . SER A 1 197 ? 2.971 -8.275 10.253 1.00 70.75 197 SER A N 1
ATOM 1631 C CA . SER A 1 197 ? 2.159 -7.098 9.923 1.00 70.75 197 SER A CA 1
ATOM 1632 C C . SER A 1 197 ? 1.308 -7.418 8.695 1.00 70.75 197 SER A C 1
ATOM 1634 O O . SER A 1 197 ? 1.832 -7.918 7.704 1.00 70.75 197 SER A O 1
ATOM 1636 N N . GLY A 1 198 ? 0.009 -7.136 8.753 1.00 76.00 198 GLY A N 1
ATOM 1637 C CA . GLY A 1 198 ? -0.909 -7.473 7.670 1.00 76.00 198 GLY A CA 1
ATOM 1638 C C . GLY A 1 198 ? -2.376 -7.262 8.034 1.00 76.00 198 GLY A C 1
ATOM 1639 O O . GLY A 1 198 ? -2.707 -6.806 9.136 1.00 76.00 198 GLY A O 1
ATOM 1640 N N . GLY A 1 199 ? -3.244 -7.648 7.105 1.00 80.12 199 GLY A N 1
ATOM 1641 C CA . GLY A 1 199 ? -4.689 -7.464 7.183 1.00 80.12 199 GLY A CA 1
ATOM 1642 C C . GLY A 1 199 ? -5.182 -6.336 6.277 1.00 80.12 199 GLY A C 1
ATOM 1643 O O . GLY A 1 199 ? -4.407 -5.545 5.746 1.00 80.12 199 GLY A O 1
ATOM 1644 N N . THR A 1 200 ? -6.497 -6.281 6.138 1.00 85.19 200 THR A N 1
ATOM 1645 C CA . THR A 1 200 ? -7.264 -5.392 5.266 1.00 85.19 200 THR A CA 1
ATOM 1646 C C . THR A 1 200 ? -8.343 -4.674 6.058 1.00 85.19 200 THR A C 1
ATOM 1648 O O . THR A 1 200 ? -8.708 -5.092 7.161 1.00 85.19 200 THR A O 1
ATOM 1651 N N . LEU A 1 201 ? -8.881 -3.598 5.483 1.00 88.62 201 LEU A N 1
ATOM 1652 C CA . LEU A 1 201 ? -10.082 -2.959 6.012 1.00 88.62 201 LEU A CA 1
ATOM 1653 C C . LEU A 1 201 ? -11.274 -3.901 5.849 1.00 88.62 201 LEU A C 1
ATOM 1655 O O . LEU A 1 201 ? -11.539 -4.389 4.747 1.00 88.62 201 LEU A O 1
ATOM 1659 N N . THR A 1 202 ? -12.010 -4.121 6.933 1.00 89.81 202 THR A N 1
ATOM 1660 C CA . THR A 1 202 ? -13.277 -4.856 6.881 1.00 89.81 202 THR A CA 1
ATOM 1661 C C . THR A 1 202 ? -14.359 -4.032 6.186 1.00 89.81 202 THR A C 1
ATOM 1663 O O . THR A 1 202 ? -14.231 -2.815 6.022 1.00 89.81 202 THR A O 1
ATOM 1666 N N . LYS A 1 203 ? -15.461 -4.691 5.805 1.00 88.25 203 LYS A N 1
ATOM 1667 C CA . LYS A 1 203 ? -16.641 -4.018 5.245 1.00 88.25 203 LYS A CA 1
ATOM 1668 C C . LYS A 1 203 ? -17.139 -2.898 6.168 1.00 88.25 203 LYS A C 1
ATOM 1670 O O . LYS A 1 203 ? -17.303 -1.773 5.714 1.00 88.25 203 LYS A O 1
ATOM 1675 N N . MET A 1 204 ? -17.235 -3.190 7.466 1.00 92.50 204 MET A N 1
ATOM 1676 C CA . MET A 1 204 ? -17.641 -2.240 8.504 1.00 92.50 204 MET A CA 1
ATOM 1677 C C . MET A 1 204 ? -16.750 -0.989 8.533 1.00 92.50 204 MET A C 1
ATOM 1679 O O . MET A 1 204 ? -17.251 0.131 8.556 1.00 92.50 204 MET A O 1
ATOM 1683 N N . CYS A 1 205 ? -15.423 -1.154 8.473 1.00 92.44 205 CYS A N 1
ATOM 1684 C CA . CYS A 1 205 ? -14.515 -0.007 8.444 1.00 92.44 205 CYS A CA 1
ATOM 1685 C C . CYS A 1 205 ? -14.681 0.828 7.166 1.00 92.44 205 CYS A C 1
ATOM 1687 O O . CYS A 1 205 ? -14.637 2.055 7.231 1.00 92.44 205 CYS A O 1
ATOM 1689 N N . LYS A 1 206 ? -14.862 0.179 6.007 1.00 88.44 206 LYS A N 1
ATOM 1690 C CA . LYS A 1 206 ? -15.085 0.873 4.728 1.00 88.44 206 LYS A CA 1
ATOM 1691 C C . LYS A 1 206 ? -16.386 1.680 4.761 1.00 88.44 206 LYS A C 1
ATOM 1693 O O . LYS A 1 206 ? -16.360 2.857 4.424 1.00 88.44 206 LYS A O 1
ATOM 1698 N N . GLU A 1 207 ? -17.479 1.083 5.234 1.00 89.69 207 GLU A N 1
ATOM 1699 C CA . GLU A 1 207 ? -18.782 1.744 5.393 1.00 89.69 207 GLU A CA 1
ATOM 1700 C C . GLU A 1 207 ? -18.689 2.949 6.339 1.00 89.69 207 GLU A C 1
ATOM 1702 O O . GLU A 1 207 ? -19.169 4.033 6.001 1.00 89.69 207 GLU A O 1
ATOM 1707 N N . LYS A 1 208 ? -17.992 2.807 7.476 1.00 91.62 208 LYS A N 1
ATOM 1708 C CA . LYS A 1 208 ? -17.787 3.915 8.418 1.00 91.62 208 LYS A CA 1
ATOM 1709 C C . LYS A 1 208 ? -17.028 5.078 7.778 1.00 91.62 208 LYS A C 1
ATOM 1711 O O . LYS A 1 208 ? -17.474 6.220 7.866 1.00 91.62 208 LYS A O 1
ATOM 1716 N N . LEU A 1 209 ? -15.923 4.800 7.086 1.00 90.50 209 LEU A N 1
ATOM 1717 C CA . LEU A 1 209 ? -15.153 5.828 6.380 1.00 90.50 209 LEU A CA 1
ATOM 1718 C C . LEU A 1 209 ? -15.993 6.514 5.289 1.00 90.50 209 LEU A C 1
ATOM 1720 O O . LEU A 1 209 ? -15.994 7.739 5.200 1.00 90.50 209 LEU A O 1
ATOM 1724 N N . SER A 1 210 ? -16.754 5.755 4.500 1.00 86.69 210 SER A N 1
ATOM 1725 C CA . SER A 1 210 ? -17.658 6.324 3.494 1.00 86.69 210 SER A CA 1
ATOM 1726 C C . SER A 1 210 ? -18.732 7.219 4.116 1.00 86.69 210 SER A C 1
ATOM 1728 O O . SER A 1 210 ? -18.968 8.308 3.605 1.00 86.69 210 SER A O 1
ATOM 1730 N N . SER A 1 211 ? -19.330 6.815 5.242 1.00 87.31 211 SER A N 1
ATOM 1731 C CA . SER A 1 211 ? -20.327 7.636 5.944 1.00 87.31 211 SER A CA 1
ATOM 1732 C C . SER A 1 211 ? -19.750 8.966 6.437 1.00 87.31 211 SER A C 1
ATOM 1734 O O . SER A 1 211 ? -20.394 10.002 6.299 1.00 87.31 211 SER A O 1
ATOM 1736 N N . TYR A 1 212 ? -18.504 8.956 6.923 1.00 86.31 212 TYR A N 1
ATOM 1737 C CA . TYR A 1 212 ? -17.813 10.162 7.376 1.00 86.31 212 TYR A CA 1
ATOM 1738 C C . TYR A 1 212 ? -17.578 11.141 6.217 1.00 86.31 212 TYR A C 1
ATOM 1740 O O . TYR A 1 212 ? -17.697 12.351 6.388 1.00 86.31 212 TYR A O 1
ATOM 1748 N N . SER A 1 213 ? -17.286 10.634 5.015 1.00 75.88 213 SER A N 1
ATOM 1749 C CA . SER A 1 213 ? -17.119 11.478 3.826 1.00 75.88 213 SER A CA 1
ATOM 1750 C C . SER A 1 213 ? -18.395 12.230 3.449 1.00 75.88 213 SER A C 1
ATOM 1752 O O . SER A 1 213 ? -18.286 13.318 2.902 1.00 75.88 213 SER A O 1
ATOM 1754 N N . SER A 1 214 ? -19.577 11.676 3.728 1.00 68.94 214 SER A N 1
ATOM 1755 C CA . SER A 1 214 ? -20.864 12.329 3.448 1.00 68.94 214 SER A CA 1
ATOM 1756 C C . SER A 1 214 ? -21.234 13.412 4.466 1.00 68.94 214 SER A C 1
ATOM 1758 O O . SER A 1 214 ? -22.195 14.144 4.254 1.00 68.94 214 SER A O 1
ATOM 1760 N N . THR A 1 215 ? -20.516 13.480 5.590 1.00 70.19 215 THR A N 1
ATOM 1761 C CA . THR A 1 215 ? -20.753 14.452 6.673 1.00 70.19 215 THR A CA 1
ATOM 1762 C C . THR A 1 215 ? -19.799 15.649 6.657 1.00 70.19 215 THR A C 1
ATOM 1764 O O . THR A 1 215 ? -19.976 16.563 7.461 1.00 70.19 215 THR A O 1
ATOM 1767 N N . ILE A 1 216 ? -18.782 15.632 5.787 1.00 60.28 216 ILE A N 1
ATOM 1768 C CA . ILE A 1 216 ? -17.850 16.750 5.549 1.00 60.28 216 ILE A CA 1
ATOM 1769 C C . ILE A 1 216 ? -18.382 17.593 4.394 1.00 60.28 216 ILE A C 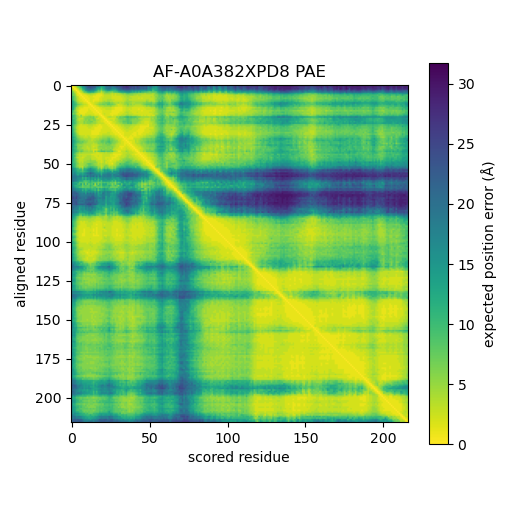1
ATOM 1771 O O . ILE A 1 216 ? -18.294 18.835 4.512 1.00 60.28 216 ILE A O 1
#

Organism: NCBI:txid408172

Nearest PDB structures (foldseek):
  5x7z-assembly1_A-2  TM=5.596E-01  e=2.163E-01  Mycobacterium tuberculosis H37Rv
  8e0m-assembly1_A  TM=3.663E-01  e=5.896E-01  synthetic construct

Mean predicted aligned error: 9.05 Å

Sequence (216 aa):
MYMKKNWNLQIDNVIWVEFWDEIPLSTISLKFIINNNNELLNSEIRLLPLQPKPNTDTTYKRKAGEDICTETNSQLMTLHTRQVNLLKLRHRALNLIFDYQELNPKEFNKNTKNIFNYPFSTKEANKILKKIKHNKNTEDHLSFISLLYVAQIHRGNISPYNEMNKSTGYSINYLKNLVKKARKDGYLTKPVNKGTSGGTLTKMCKEKLSSYSSTI

Foldseek 3Di:
DDDPPQWDWDFAQKIKIWGHPLAPQWIKIWIWHQDPQRATDGPDIDIAGNDDDPPPPDPDPDDGPDHPDDPPRPPRPPPCVVVDPVLVVLLVSLVVLLVCCVVPVPVNCVRNVVSNDALDRLLRLLVVLQVCVVVPPDLSNLLSLQVQLQSLVSSSPQCSLVVVCVSNVDDSVVSVVSPVSSCVVQQWDDAPDPPGRDTDGDPVSRVVSNVVSVVD

Solvent-accessible surface area (backbone atoms only — not comparable to full-atom values): 12709 Å² total; per-residue (Å²): 133,81,80,76,81,48,62,49,78,46,75,38,81,53,33,36,34,36,35,46,76,80,39,86,75,24,24,42,32,38,33,30,39,67,49,98,85,47,43,82,38,82,75,44,78,44,83,40,55,58,63,85,60,92,86,52,98,61,95,67,89,78,60,88,89,66,80,86,81,62,95,83,52,74,78,68,58,75,73,53,57,78,75,53,59,61,67,61,51,50,27,52,44,34,41,53,53,53,52,46,37,72,75,39,48,70,60,45,34,62,37,42,70,52,56,74,68,68,87,59,50,70,70,55,39,45,55,51,47,63,74,45,60,83,51,70,87,36,71,66,47,35,37,46,52,44,52,52,49,38,52,28,48,68,34,52,45,91,56,37,53,59,58,47,22,74,69,70,71,47,55,53,71,57,51,53,51,47,55,52,45,24,37,73,74,51,29,29,43,75,37,96,50,90,95,51,92,64,47,46,74,26,71,63,27,52,52,52,49,47,54,53,61,77,74,111

pLDDT: mean 79.66, std 13.7, range [33.97, 95.94]